Protein AF-A0A2V5S723-F1 (afdb_monomer_lite)

pLDDT: mean 77.08, std 20.53, range [32.31, 98.25]

Foldseek 3Di:
DDDDDDDDDDPPPPPPPAQKDWADFDDPPDQPVPDDQVSCVSRLHDDQDDCVPCVPVNVVSVVLSVLVFAEDTKDWDPPPPDDPVPDDLDQAPPPPDDPPPPDPCPPVVVVVVVVPDDDWDFDDDSQDTDTDDDDDPVDADFKDKDKDFAADDDPGPVQDPPPFGPFDKDKDWDKDWFDDPPNDQFIWMKTKMKMWGDDPRDTPDIDIFIWTDGGPDDTTTIDDDDDGGFIKMWMKGDPPFQFKIKIWMARPVNSYIYMMMGTHDPPHGTD

Sequence (271 aa):
MSAKTTRRKKPAVHKRDHPFKIFRLPPEGFDARKASARELLLHGVPKRPNAETHPKLQLLWDQIAQRRPRFIEPAFLPAEKFHRSKLRDHRSLFDITPVKLHPYLDSWLKRFIDSGISLWLPETSTNWCGAYVNKPATETLRVVAGQWTVPSVSPPPSAWDGTKYTDGQYICAVWVGLDGTKGTNDVLQAGTLSQVTVSGGLVTGTTYSVWTEWFGLPWIVQSLGVSPGDQVSCTVCSPFENTHGTAMFTNLTTNESVNYGIDAPAGTTLS

Secondary structure (DSSP, 8-state):
--------PPPP---PPPSEEEPPPPPTT--TTTS-HHHHHHTTPPPPPPTTT-HHHHHHHHHHHHT--EE----EE--TT--GGG------TT--S-----STTHHHHHHHHTTT----EEEE-SS-EEEE-PPPTT----EEEEEEEPPP----GGGB-SSSBPSEEEEEEEEEEE--GGG-S--EEEEEEEEEEEETTEEEEEEEEEEEEEBTBPPEEES----TT-EEEEEEE-TTTTSEEEEEEEETTTTEEEEEEEEPPTT----

Radius of gyration: 22.39 Å; chains: 1; bounding box: 80×58×64 Å

Structure (mmCIF, N/CA/C/O backbone):
data_AF-A0A2V5S723-F1
#
_entry.id   AF-A0A2V5S723-F1
#
loop_
_atom_site.group_PDB
_atom_site.id
_atom_site.type_symbol
_atom_site.label_atom_id
_atom_site.label_alt_id
_atom_site.label_comp_id
_atom_site.label_asym_id
_atom_site.label_entity_id
_atom_site.label_seq_id
_atom_site.pdbx_PDB_ins_code
_atom_site.Cartn_x
_atom_site.Cartn_y
_atom_site.Cartn_z
_atom_site.occupancy
_atom_site.B_iso_or_equiv
_atom_site.auth_seq_id
_atom_site.auth_comp_id
_atom_site.auth_asym_id
_atom_site.auth_atom_id
_atom_site.pdbx_PDB_model_num
ATOM 1 N N . MET A 1 1 ? -47.806 41.730 -30.473 1.00 40.47 1 MET A N 1
ATOM 2 C CA . MET A 1 1 ? -46.374 41.786 -30.100 1.00 40.47 1 MET A CA 1
ATOM 3 C C . MET A 1 1 ? -46.048 40.531 -29.301 1.00 40.47 1 MET A C 1
ATOM 5 O O . MET A 1 1 ? -46.539 40.392 -28.192 1.00 40.47 1 MET A O 1
ATOM 9 N N . SER A 1 2 ? -45.341 39.572 -29.905 1.00 35.22 2 SER A N 1
ATOM 10 C CA . SER A 1 2 ? -45.085 38.247 -29.316 1.00 35.22 2 SER A CA 1
ATOM 11 C C . SER A 1 2 ? -43.749 38.245 -28.571 1.00 35.22 2 SER A C 1
ATOM 13 O O . SER A 1 2 ? -42.707 38.498 -29.176 1.00 35.22 2 SER A O 1
ATOM 15 N N . ALA A 1 3 ? -43.777 37.970 -27.266 1.00 36.16 3 ALA A N 1
ATOM 16 C CA . ALA A 1 3 ? -42.586 37.882 -26.427 1.00 36.16 3 ALA A CA 1
ATOM 17 C C . ALA A 1 3 ? -41.821 36.576 -26.708 1.00 36.16 3 ALA A C 1
ATOM 19 O O . ALA A 1 3 ? -42.369 35.481 -26.598 1.00 36.16 3 ALA A O 1
ATOM 20 N N . LYS A 1 4 ? -40.542 36.691 -27.086 1.00 37.94 4 LYS A N 1
ATOM 21 C CA . LYS A 1 4 ? -39.620 35.557 -27.248 1.00 37.94 4 LYS A CA 1
ATOM 22 C C . LYS A 1 4 ? -39.194 35.043 -25.872 1.00 37.94 4 LYS A C 1
ATOM 24 O O . LYS A 1 4 ? -38.474 35.729 -25.153 1.00 37.94 4 LYS A O 1
ATOM 29 N N . THR A 1 5 ? -39.577 33.817 -25.531 1.00 36.69 5 THR A N 1
ATOM 30 C CA . THR A 1 5 ? -39.061 33.111 -24.352 1.00 36.69 5 THR A CA 1
ATOM 31 C C . THR A 1 5 ? -37.673 32.547 -24.659 1.00 36.69 5 THR A C 1
ATOM 33 O O . THR A 1 5 ? -37.524 31.566 -25.388 1.00 36.69 5 THR A O 1
ATOM 36 N N . THR A 1 6 ? -36.626 33.167 -24.119 1.00 40.50 6 THR A N 1
ATOM 37 C CA . THR A 1 6 ? -35.250 32.660 -24.178 1.00 40.50 6 THR A CA 1
ATOM 38 C C . THR A 1 6 ? -35.079 31.498 -23.201 1.00 40.50 6 THR A C 1
ATOM 40 O O . THR A 1 6 ? -35.052 31.660 -21.982 1.00 40.50 6 THR A O 1
ATOM 43 N N . ARG A 1 7 ? -34.946 30.284 -23.744 1.00 41.53 7 ARG A N 1
ATOM 44 C CA . ARG A 1 7 ? -34.641 29.068 -22.981 1.00 41.53 7 ARG A CA 1
ATOM 45 C C . ARG A 1 7 ? -33.198 29.154 -22.462 1.00 41.53 7 ARG A C 1
ATOM 47 O O . ARG A 1 7 ? -32.248 28.963 -23.218 1.00 41.53 7 ARG A O 1
ATOM 54 N N . ARG A 1 8 ? -33.026 29.464 -21.174 1.00 42.00 8 ARG A N 1
ATOM 55 C CA . ARG A 1 8 ? -31.725 29.450 -20.481 1.00 42.00 8 ARG A CA 1
ATOM 56 C C . ARG A 1 8 ? -31.127 28.035 -20.563 1.00 42.00 8 ARG A C 1
ATOM 58 O O . ARG A 1 8 ? -31.677 27.099 -19.984 1.00 42.00 8 ARG A O 1
ATOM 65 N N . LYS A 1 9 ? -30.016 27.863 -21.292 1.00 40.31 9 LYS A N 1
ATOM 66 C CA . LYS A 1 9 ? -29.212 26.629 -21.253 1.00 40.31 9 LYS A CA 1
ATOM 67 C C . LYS A 1 9 ? -28.674 26.457 -19.828 1.00 40.31 9 LYS A C 1
ATOM 69 O O . LYS A 1 9 ? -28.033 27.369 -19.310 1.00 40.31 9 LYS A O 1
ATOM 74 N N . LYS A 1 10 ? -28.938 25.307 -19.196 1.00 33.88 10 LYS A N 1
ATOM 75 C CA . LYS A 1 10 ? -28.237 24.914 -17.964 1.00 33.88 10 LYS A CA 1
ATOM 76 C C . LYS A 1 10 ? -26.733 24.873 -18.277 1.00 33.88 10 LYS A C 1
ATOM 78 O O . LYS A 1 10 ? -26.381 24.302 -19.312 1.00 33.88 10 LYS A O 1
ATOM 83 N N . PRO A 1 11 ? -25.862 25.475 -17.450 1.00 32.31 11 PRO A N 1
ATOM 84 C CA . PRO A 1 11 ? -24.427 25.356 -17.655 1.00 32.31 11 PRO A CA 1
ATOM 85 C C . PRO A 1 11 ? -24.048 23.874 -17.599 1.00 32.31 11 PRO A C 1
ATOM 87 O O . PRO A 1 11 ? -24.522 23.138 -16.731 1.00 32.31 11 PRO A O 1
ATOM 90 N N . ALA A 1 12 ? -23.240 23.433 -18.562 1.00 36.53 12 ALA A N 1
ATOM 91 C CA . ALA A 1 12 ? -22.649 22.108 -18.531 1.00 36.53 12 ALA A CA 1
ATOM 92 C C . ALA A 1 12 ? -21.838 21.993 -17.237 1.00 36.53 12 ALA A C 1
ATOM 94 O O . ALA A 1 12 ? -20.960 22.812 -16.970 1.00 36.53 12 ALA A O 1
ATOM 95 N N . VAL A 1 13 ? -22.161 21.000 -16.411 1.00 34.53 13 VAL A N 1
ATOM 96 C CA . VAL A 1 13 ? -21.316 20.638 -15.278 1.00 34.53 13 VAL A CA 1
ATOM 97 C C . VAL A 1 13 ? -20.023 20.116 -15.890 1.00 34.53 13 VAL A C 1
ATOM 99 O O . VAL A 1 13 ? -20.002 19.011 -16.429 1.00 34.53 13 VAL A O 1
ATOM 102 N N . HIS A 1 14 ? -18.959 20.918 -15.862 1.00 34.66 14 HIS A N 1
ATOM 103 C CA . HIS A 1 14 ? -17.614 20.399 -16.063 1.00 34.66 14 HIS A CA 1
ATOM 104 C C . HIS A 1 14 ? -17.414 19.317 -14.998 1.00 34.66 14 HIS A C 1
ATOM 106 O O . HIS A 1 14 ? -17.244 19.633 -13.819 1.00 34.66 14 HIS A O 1
ATOM 112 N N . LYS A 1 15 ? -17.493 18.037 -15.390 1.00 35.16 15 LYS A N 1
ATOM 113 C CA . LYS A 1 15 ? -16.910 16.957 -14.595 1.00 35.16 15 LYS A CA 1
ATOM 114 C C . LYS A 1 15 ? -15.452 17.360 -14.432 1.00 35.16 15 LYS A C 1
ATOM 116 O O . LYS A 1 15 ? -14.716 17.361 -15.410 1.00 35.16 15 LYS A O 1
ATOM 121 N N . ARG A 1 16 ? -15.066 17.809 -13.238 1.00 43.25 16 ARG A N 1
ATOM 122 C CA . ARG A 1 16 ? -13.647 17.934 -12.917 1.00 43.25 16 ARG A CA 1
ATOM 123 C C . ARG A 1 16 ? -13.081 16.536 -13.112 1.00 43.25 16 ARG A C 1
ATOM 125 O O . ARG A 1 16 ? -13.585 15.606 -12.480 1.00 43.25 16 ARG A O 1
ATOM 132 N N . ASP A 1 17 ? -12.133 16.388 -14.029 1.00 59.34 17 ASP A N 1
ATOM 133 C CA . ASP A 1 17 ? -11.429 15.127 -14.192 1.00 59.34 17 ASP A CA 1
ATOM 134 C C . ASP A 1 17 ? -10.868 14.745 -12.827 1.00 59.34 17 ASP A C 1
ATOM 136 O O . ASP A 1 17 ? -10.161 15.517 -12.177 1.00 59.34 17 ASP A O 1
ATOM 140 N N . HIS A 1 18 ? -11.293 13.587 -12.338 1.00 68.94 18 HIS A N 1
ATOM 141 C CA . HIS A 1 18 ? -10.800 13.078 -11.079 1.00 68.94 18 HIS A CA 1
ATOM 142 C C . HIS A 1 18 ? -9.329 12.676 -11.293 1.00 68.94 18 HIS A C 1
ATOM 144 O O . HIS A 1 18 ? -9.020 12.059 -12.322 1.00 68.94 18 HIS A O 1
ATOM 150 N N . PRO A 1 19 ? -8.409 13.032 -10.378 1.00 80.88 19 PRO A N 1
ATOM 151 C CA . PRO A 1 19 ? -6.982 12.786 -10.587 1.00 80.88 19 PRO A CA 1
ATOM 152 C C . PRO A 1 19 ? -6.666 11.289 -10.614 1.00 80.88 19 PRO A C 1
ATOM 154 O O . PRO A 1 19 ? -5.698 10.869 -11.235 1.00 80.88 19 PRO A O 1
ATOM 157 N N . PHE A 1 20 ? -7.516 10.461 -10.005 1.00 84.00 20 PHE A N 1
ATOM 158 C CA . PHE A 1 20 ? -7.355 9.018 -10.055 1.00 84.00 20 PHE A CA 1
ATOM 159 C C . PHE A 1 20 ? -7.865 8.419 -11.367 1.00 84.00 20 PHE A C 1
ATOM 161 O O . PHE A 1 20 ? -8.948 8.765 -11.849 1.00 84.00 20 PHE A O 1
ATOM 168 N N . LYS A 1 21 ? -7.104 7.460 -11.895 1.00 86.31 21 LYS A N 1
ATOM 169 C CA . LYS A 1 21 ? -7.399 6.699 -13.110 1.00 86.31 21 LYS A CA 1
ATOM 170 C C . LYS A 1 21 ? -7.624 5.228 -12.785 1.00 86.31 21 LYS A C 1
ATOM 172 O O . LYS A 1 21 ? -6.986 4.661 -11.900 1.00 86.31 21 LYS A O 1
ATOM 177 N N . ILE A 1 22 ? -8.519 4.618 -13.553 1.00 86.31 22 ILE A N 1
ATOM 178 C CA . ILE A 1 22 ? -8.822 3.190 -13.502 1.00 86.31 22 ILE A CA 1
ATOM 179 C C . ILE A 1 22 ? -8.101 2.505 -14.657 1.00 86.31 22 ILE A C 1
ATOM 181 O O . ILE A 1 22 ? -8.212 2.935 -15.808 1.00 86.31 22 ILE A O 1
ATOM 185 N N . PHE A 1 23 ? -7.376 1.434 -14.348 1.00 89.00 23 PHE A N 1
ATOM 186 C CA . PHE A 1 23 ? -6.784 0.568 -15.359 1.00 89.00 23 PHE A CA 1
ATOM 187 C C . PHE A 1 23 ? -7.798 -0.445 -15.881 1.00 89.00 23 PHE A C 1
ATOM 189 O O . PHE A 1 23 ? -8.714 -0.864 -15.175 1.00 89.00 23 PHE A O 1
ATOM 196 N N . ARG A 1 24 ? -7.616 -0.864 -17.136 1.00 89.69 24 ARG A N 1
ATOM 197 C CA . ARG A 1 24 ? -8.410 -1.962 -17.694 1.00 89.69 24 ARG A CA 1
ATOM 198 C C . ARG A 1 24 ? -8.000 -3.260 -17.020 1.00 89.69 24 ARG A C 1
ATOM 200 O O . ARG A 1 24 ? -6.805 -3.504 -16.853 1.00 89.69 24 ARG A O 1
ATOM 207 N N . LEU A 1 25 ? -8.969 -4.117 -16.723 1.00 93.25 25 LEU A N 1
ATOM 208 C CA . LEU A 1 25 ? -8.664 -5.461 -16.250 1.00 93.25 25 LEU A CA 1
ATOM 209 C C . LEU A 1 25 ? -7.907 -6.249 -17.328 1.00 93.25 25 LEU A C 1
ATOM 211 O O . LEU A 1 25 ? -8.246 -6.138 -18.513 1.00 93.25 25 LEU A O 1
ATOM 215 N N . PRO A 1 26 ? -6.879 -7.023 -16.944 1.00 93.31 26 PRO A N 1
ATOM 216 C CA . PRO A 1 26 ? -6.291 -8.011 -17.827 1.00 93.31 26 PRO A CA 1
ATOM 217 C C . PRO A 1 26 ? -7.324 -9.036 -18.305 1.00 93.31 26 PRO A C 1
ATOM 219 O O . PRO A 1 26 ? -8.283 -9.318 -17.581 1.00 93.31 26 PRO A O 1
ATOM 222 N N . PRO A 1 27 ? -7.139 -9.615 -19.503 1.00 91.88 27 PRO A N 1
ATOM 223 C CA . PRO A 1 27 ? -7.979 -10.712 -19.963 1.00 91.88 27 PRO A CA 1
ATOM 224 C C . PRO A 1 27 ? -7.844 -11.939 -19.051 1.00 91.88 27 PRO A C 1
ATOM 226 O O . PRO A 1 27 ? -6.866 -12.096 -18.314 1.00 91.88 27 PRO A O 1
ATOM 229 N N . GLU A 1 28 ? -8.815 -12.846 -19.132 1.00 89.19 28 GLU A N 1
ATOM 230 C CA . GLU A 1 28 ? -8.735 -14.131 -18.441 1.00 89.19 28 GLU A CA 1
ATOM 231 C C . GLU A 1 28 ? -7.456 -14.889 -18.840 1.00 89.19 28 GLU A C 1
ATOM 233 O O . GLU A 1 28 ? -7.052 -14.902 -20.004 1.00 89.19 28 GLU A O 1
ATOM 238 N N . GLY A 1 29 ? -6.780 -15.490 -17.858 1.00 87.62 29 GLY A N 1
ATOM 239 C CA . GLY A 1 29 ? -5.530 -16.219 -18.084 1.00 87.62 29 GLY A CA 1
ATOM 240 C C . GLY A 1 29 ? -4.296 -15.342 -18.333 1.00 87.62 29 GLY A C 1
ATOM 241 O O . GLY A 1 29 ? -3.249 -15.879 -18.701 1.00 87.62 29 GLY A O 1
ATOM 242 N N . PHE A 1 30 ? -4.384 -14.022 -18.121 1.00 93.44 30 PHE A N 1
ATOM 243 C CA . PHE A 1 30 ? -3.250 -13.106 -18.251 1.00 93.44 30 PHE A CA 1
ATOM 244 C C . PHE A 1 30 ? -2.020 -13.578 -17.457 1.00 93.44 30 PHE A C 1
ATOM 246 O O . PHE A 1 30 ? -2.055 -13.721 -16.234 1.00 93.44 30 PHE A O 1
ATOM 253 N N . ASP A 1 31 ? -0.903 -13.788 -18.161 1.00 94.25 31 ASP A N 1
ATOM 254 C CA . ASP A 1 31 ? 0.384 -14.127 -17.555 1.00 94.25 31 ASP A CA 1
ATOM 255 C C . ASP A 1 31 ? 1.298 -12.903 -17.587 1.00 94.25 31 ASP A C 1
ATOM 257 O O . ASP A 1 31 ? 1.940 -12.592 -18.600 1.00 94.25 31 ASP A O 1
ATOM 261 N N . ALA A 1 32 ? 1.385 -12.229 -16.439 1.00 94.50 32 ALA A N 1
ATOM 262 C CA . ALA A 1 32 ? 2.206 -11.043 -16.279 1.00 94.50 32 ALA A CA 1
ATOM 263 C C . ALA A 1 32 ? 3.677 -11.291 -16.624 1.00 94.50 32 ALA A C 1
ATOM 265 O O . ALA A 1 32 ? 4.344 -10.327 -16.964 1.00 94.50 32 ALA A O 1
ATOM 266 N N . ARG A 1 33 ? 4.203 -12.528 -16.611 1.00 94.31 33 ARG A N 1
ATOM 267 C CA . ARG A 1 33 ? 5.599 -12.839 -16.995 1.00 94.31 33 ARG A CA 1
ATOM 268 C C . ARG A 1 33 ? 5.804 -12.954 -18.505 1.00 94.31 33 ARG A C 1
ATOM 270 O O . ARG A 1 33 ? 6.921 -12.765 -18.974 1.00 94.31 33 ARG A O 1
ATOM 277 N N . LYS A 1 34 ? 4.737 -13.223 -19.264 1.00 94.44 34 LYS A N 1
ATOM 278 C CA . LYS A 1 34 ? 4.775 -13.368 -20.731 1.00 94.44 34 LYS A CA 1
ATOM 279 C C . LYS A 1 34 ? 4.321 -12.118 -21.485 1.00 94.44 34 LYS A C 1
ATOM 281 O O . LYS A 1 34 ? 4.658 -11.970 -22.652 1.00 94.44 34 LYS A O 1
ATOM 286 N N . ALA A 1 35 ? 3.588 -11.221 -20.825 1.00 94.94 35 ALA A N 1
ATOM 287 C CA . ALA A 1 35 ? 3.084 -9.982 -21.415 1.00 94.94 35 ALA A CA 1
ATOM 288 C C . ALA A 1 35 ? 4.192 -9.078 -22.012 1.00 94.94 35 ALA A C 1
ATOM 290 O O . ALA A 1 35 ? 5.350 -9.073 -21.591 1.00 94.94 35 ALA A O 1
ATOM 291 N N . SER A 1 36 ? 3.862 -8.236 -22.971 1.00 94.69 36 SER A N 1
ATOM 292 C CA . SER A 1 36 ? 4.728 -7.134 -23.391 1.00 94.69 36 SER A CA 1
ATOM 293 C C . SER A 1 36 ? 4.738 -6.013 -22.342 1.00 94.69 36 SER A C 1
ATOM 295 O O . SER A 1 36 ? 3.826 -5.886 -21.525 1.00 94.69 36 SER A O 1
ATOM 297 N N . ALA A 1 37 ? 5.745 -5.134 -22.384 1.00 91.19 37 ALA A N 1
ATOM 298 C CA . ALA A 1 37 ? 5.768 -3.943 -21.527 1.00 91.19 37 ALA A CA 1
ATOM 299 C C . ALA A 1 37 ? 4.541 -3.036 -21.749 1.00 91.19 37 ALA A C 1
ATOM 301 O O . ALA A 1 37 ? 4.056 -2.407 -20.811 1.00 91.19 37 ALA A O 1
ATOM 302 N N . ARG A 1 38 ? 4.011 -3.007 -22.980 1.00 91.12 38 ARG A N 1
ATOM 303 C CA . ARG A 1 38 ? 2.801 -2.257 -23.330 1.00 91.12 38 ARG A CA 1
ATOM 304 C C . ARG A 1 38 ? 1.553 -2.844 -22.674 1.00 91.12 38 ARG A C 1
ATOM 306 O O . ARG A 1 38 ? 0.721 -2.085 -22.194 1.00 91.12 38 ARG A O 1
ATOM 313 N N . GLU A 1 39 ? 1.425 -4.168 -22.652 1.00 93.44 39 GLU A N 1
ATOM 314 C CA . GLU A 1 39 ? 0.308 -4.843 -21.980 1.00 93.44 39 GLU A CA 1
ATOM 315 C C . GLU A 1 39 ? 0.368 -4.648 -20.464 1.00 93.44 39 GLU A C 1
ATOM 317 O O . GLU A 1 39 ? -0.651 -4.325 -19.861 1.00 93.44 39 GLU A O 1
ATOM 322 N N . LEU A 1 40 ? 1.557 -4.747 -19.854 1.00 93.69 40 LEU A N 1
ATOM 323 C CA . LEU A 1 40 ? 1.729 -4.439 -18.429 1.00 93.69 40 LEU A CA 1
ATOM 324 C C . LEU A 1 40 ? 1.254 -3.014 -18.108 1.00 93.69 40 LEU A C 1
ATOM 326 O O . LEU A 1 40 ? 0.435 -2.830 -17.210 1.00 93.69 40 LEU A O 1
ATOM 330 N N . LEU A 1 41 ? 1.690 -2.028 -18.899 1.00 89.94 41 LEU A N 1
ATOM 331 C CA . LEU A 1 41 ? 1.299 -0.628 -18.729 1.00 89.94 41 LEU A CA 1
ATOM 332 C C . LEU A 1 41 ? -0.213 -0.408 -18.906 1.00 89.94 41 LEU A C 1
ATOM 334 O O . LEU A 1 41 ? -0.816 0.319 -18.121 1.00 89.94 41 LEU A O 1
ATOM 338 N N . LEU A 1 42 ? -0.839 -1.043 -19.904 1.00 91.00 42 LEU A N 1
ATOM 339 C CA . LEU A 1 42 ? -2.284 -0.930 -20.159 1.00 91.00 42 LEU A CA 1
ATOM 340 C C . LEU A 1 42 ? -3.127 -1.382 -18.957 1.00 91.00 42 LEU A C 1
ATOM 342 O O . LEU A 1 42 ? -4.213 -0.849 -18.719 1.00 91.00 42 LEU A O 1
ATOM 346 N N . HIS A 1 43 ? -2.612 -2.361 -18.217 1.00 92.00 43 HIS A N 1
ATOM 347 C CA . HIS A 1 43 ? -3.256 -2.932 -17.044 1.00 92.00 43 HIS A CA 1
ATOM 348 C C . HIS A 1 43 ? -2.734 -2.356 -15.723 1.00 92.00 43 HIS A C 1
ATOM 350 O O . HIS A 1 43 ? -3.170 -2.796 -14.664 1.00 92.00 43 HIS A O 1
ATOM 356 N N . GLY A 1 44 ? -1.820 -1.381 -15.760 1.00 90.00 44 GLY A N 1
ATOM 357 C CA . GLY A 1 44 ? -1.253 -0.753 -14.562 1.00 90.00 44 GLY A CA 1
ATOM 358 C C . GLY A 1 44 ? -0.330 -1.662 -13.753 1.00 90.00 44 GLY A C 1
ATOM 359 O O . GLY A 1 44 ? -0.085 -1.397 -12.580 1.00 90.00 44 GLY A O 1
ATOM 360 N N . VAL A 1 45 ? 0.162 -2.748 -14.353 1.00 92.56 45 VAL A N 1
ATOM 361 C CA . VAL A 1 45 ? 1.124 -3.652 -13.719 1.00 92.56 45 VAL A CA 1
ATOM 362 C C . VAL A 1 45 ? 2.517 -3.019 -13.827 1.00 92.56 45 VAL A C 1
ATOM 364 O O . VAL A 1 45 ? 2.907 -2.614 -14.928 1.00 92.56 45 VAL A O 1
ATOM 367 N N . PRO A 1 46 ? 3.301 -2.949 -12.733 1.00 91.06 46 PRO A N 1
ATOM 368 C CA . PRO A 1 46 ? 4.663 -2.441 -12.772 1.00 91.06 46 PRO A CA 1
ATOM 369 C C . PRO A 1 46 ? 5.496 -3.133 -13.850 1.00 91.06 46 PRO A C 1
ATOM 371 O O . PRO A 1 46 ? 5.407 -4.351 -14.048 1.00 91.06 46 PRO A O 1
ATOM 374 N N . LYS A 1 47 ? 6.335 -2.354 -14.538 1.00 90.88 47 LYS A N 1
ATOM 375 C CA . LYS A 1 47 ? 7.309 -2.893 -15.488 1.00 90.88 47 LYS A CA 1
ATOM 376 C C . LYS A 1 47 ? 8.201 -3.904 -14.769 1.00 90.88 47 LYS A C 1
ATOM 378 O O . LYS A 1 47 ? 8.622 -3.652 -13.645 1.00 90.88 47 LYS A O 1
ATOM 383 N N . ARG A 1 48 ? 8.538 -4.995 -15.461 1.00 92.81 48 ARG A N 1
ATOM 384 C CA . ARG A 1 48 ? 9.524 -5.974 -14.989 1.00 92.81 48 ARG A CA 1
ATOM 385 C C . ARG A 1 48 ? 10.846 -5.285 -14.646 1.00 92.81 48 ARG A C 1
ATOM 387 O O . ARG A 1 48 ? 11.435 -4.667 -15.546 1.00 92.81 48 ARG A O 1
ATOM 394 N N . PRO A 1 49 ? 11.297 -5.368 -13.387 1.00 91.31 49 PRO A N 1
ATOM 395 C CA . PRO A 1 49 ? 12.629 -4.925 -13.00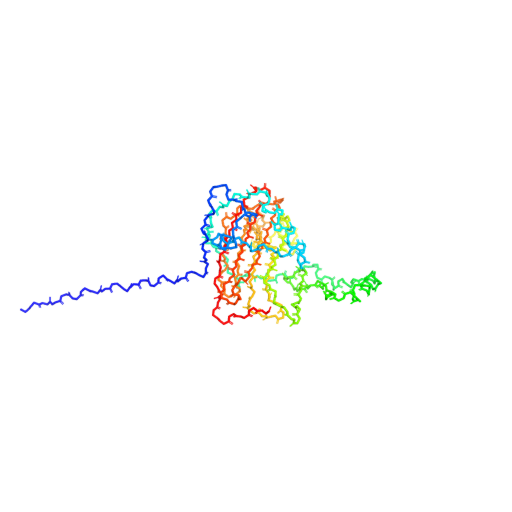9 1.00 91.31 49 PRO A CA 1
ATOM 396 C C . PRO A 1 49 ? 13.723 -5.648 -13.808 1.00 91.31 49 PRO A C 1
ATOM 398 O O . PRO A 1 49 ? 13.544 -6.749 -14.321 1.00 91.31 49 PRO A O 1
ATOM 401 N N . ASN A 1 50 ? 14.883 -5.015 -13.954 1.00 89.06 50 ASN A N 1
ATOM 402 C CA . ASN A 1 50 ? 16.029 -5.670 -14.575 1.00 89.06 50 ASN A CA 1
ATOM 403 C C . ASN A 1 50 ? 16.733 -6.544 -13.518 1.00 89.06 50 ASN A C 1
ATOM 405 O O . ASN A 1 50 ? 17.077 -6.059 -12.443 1.00 89.06 50 ASN A O 1
ATOM 409 N N . ALA A 1 51 ? 16.932 -7.829 -13.825 1.00 90.00 51 ALA A N 1
ATOM 410 C CA . ALA A 1 51 ? 17.463 -8.813 -12.881 1.00 90.00 51 ALA A CA 1
ATOM 411 C C . ALA A 1 51 ? 18.936 -8.581 -12.496 1.00 90.00 51 ALA A C 1
ATOM 413 O O . ALA A 1 51 ? 19.338 -8.956 -11.399 1.00 90.00 51 ALA A O 1
ATOM 414 N N . GLU A 1 52 ? 19.728 -7.962 -13.373 1.00 88.75 52 GLU A N 1
ATOM 415 C CA . GLU A 1 52 ? 21.151 -7.689 -13.137 1.00 88.75 52 GLU A CA 1
ATOM 416 C C . GLU A 1 52 ? 21.3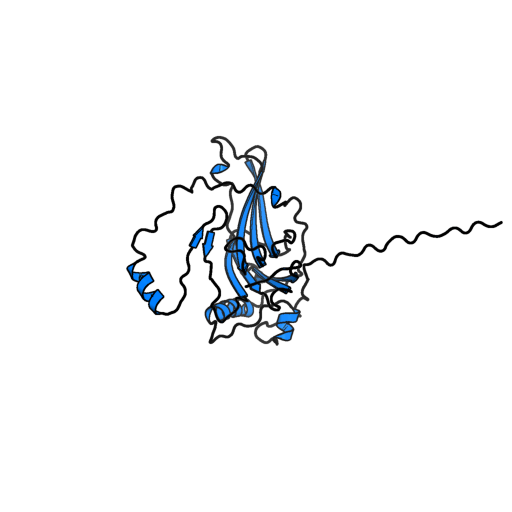37 -6.481 -12.213 1.00 88.75 52 GLU A C 1
ATOM 418 O O . GLU A 1 52 ? 22.154 -6.504 -11.298 1.00 88.75 52 GLU A O 1
ATOM 423 N N . THR A 1 53 ? 20.539 -5.435 -12.426 1.00 85.69 53 THR A N 1
ATOM 424 C CA . THR A 1 53 ? 20.641 -4.166 -11.686 1.00 85.69 53 THR A CA 1
ATOM 425 C C . THR A 1 53 ? 19.797 -4.151 -10.411 1.00 85.69 53 THR A C 1
ATOM 427 O O . THR A 1 53 ? 20.202 -3.569 -9.410 1.00 85.69 53 THR A O 1
ATOM 430 N N . HIS A 1 54 ? 18.631 -4.807 -10.414 1.00 86.12 54 HIS A N 1
ATOM 431 C CA . HIS A 1 54 ? 17.658 -4.773 -9.317 1.00 86.12 54 HIS A CA 1
ATOM 432 C C . HIS A 1 54 ? 17.148 -6.181 -8.945 1.00 86.12 54 HIS A C 1
ATOM 434 O O . HIS A 1 54 ? 15.934 -6.417 -8.929 1.00 86.12 54 HIS A O 1
ATOM 440 N N . PRO A 1 55 ? 18.036 -7.133 -8.591 1.00 87.50 55 PRO A N 1
ATOM 441 C CA . PRO A 1 55 ? 17.670 -8.539 -8.383 1.00 87.50 55 PRO A CA 1
ATOM 442 C C . PRO A 1 55 ? 16.602 -8.744 -7.297 1.00 87.50 55 PRO A C 1
ATOM 444 O O . PRO A 1 55 ? 15.715 -9.580 -7.446 1.00 87.50 55 PRO A O 1
ATOM 447 N N . LYS A 1 56 ? 16.635 -7.954 -6.213 1.00 87.56 56 LYS A N 1
ATOM 448 C CA . LYS A 1 56 ? 15.641 -8.047 -5.126 1.00 87.56 56 LYS A CA 1
ATOM 449 C C . LYS A 1 56 ? 14.249 -7.594 -5.567 1.00 87.56 56 LYS A C 1
ATOM 451 O O . LYS A 1 56 ? 13.263 -8.252 -5.251 1.00 87.56 56 LYS A O 1
ATOM 456 N N . LEU A 1 57 ? 14.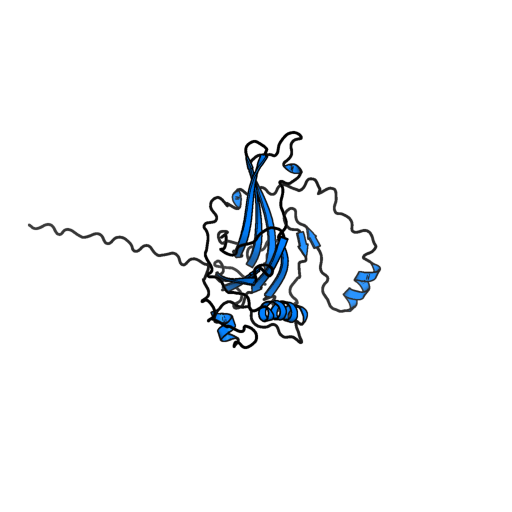172 -6.483 -6.302 1.00 87.62 57 LEU A N 1
ATOM 457 C CA . LEU A 1 57 ? 12.904 -5.972 -6.821 1.00 87.62 57 LEU A CA 1
ATOM 458 C C . LEU A 1 57 ? 12.338 -6.926 -7.878 1.00 87.62 57 LEU A C 1
ATOM 460 O O . LEU A 1 57 ? 11.136 -7.181 -7.882 1.00 87.62 57 LEU A O 1
ATOM 464 N N . GLN A 1 58 ? 13.208 -7.502 -8.715 1.00 91.44 58 GLN A N 1
ATOM 465 C CA . GLN A 1 58 ? 12.817 -8.524 -9.681 1.00 91.44 58 GLN A CA 1
ATOM 466 C C . GLN A 1 58 ? 12.228 -9.756 -8.993 1.00 91.44 58 GLN A C 1
ATOM 468 O O . GLN A 1 58 ? 11.179 -10.233 -9.408 1.00 91.44 58 GLN A O 1
ATOM 473 N N . LEU A 1 59 ? 12.849 -10.234 -7.912 1.00 91.00 59 LEU A N 1
ATOM 474 C CA . LEU A 1 59 ? 12.348 -11.380 -7.157 1.00 91.00 59 LEU A CA 1
ATOM 475 C C . LEU A 1 59 ? 10.965 -11.113 -6.545 1.00 91.00 59 LEU A C 1
ATOM 477 O O . LEU A 1 59 ? 10.085 -11.963 -6.659 1.00 91.00 59 LEU A O 1
ATOM 481 N N . LEU A 1 60 ? 10.745 -9.934 -5.951 1.00 89.75 60 LEU A N 1
ATOM 482 C CA . LEU A 1 60 ? 9.425 -9.546 -5.433 1.00 89.75 60 LEU A CA 1
ATOM 483 C C . LEU A 1 60 ? 8.374 -9.495 -6.550 1.00 89.75 60 LEU A C 1
ATOM 485 O O . LEU A 1 60 ? 7.267 -10.010 -6.390 1.00 89.75 60 LEU A O 1
ATOM 489 N N . TRP A 1 61 ? 8.732 -8.903 -7.690 1.00 94.00 61 TRP A N 1
ATOM 490 C CA . TRP A 1 61 ? 7.855 -8.814 -8.853 1.00 94.00 61 TRP A CA 1
ATOM 491 C C . TRP A 1 61 ? 7.510 -10.209 -9.403 1.00 94.00 61 TRP A C 1
ATOM 493 O O . TRP A 1 61 ? 6.336 -10.514 -9.622 1.00 94.00 61 TRP A O 1
ATOM 503 N N . ASP A 1 62 ? 8.507 -11.086 -9.555 1.00 94.44 62 ASP A N 1
ATOM 504 C CA . ASP A 1 62 ? 8.332 -12.448 -10.071 1.00 94.44 62 ASP A CA 1
ATOM 505 C C . ASP A 1 62 ? 7.497 -13.317 -9.128 1.00 94.44 62 ASP A C 1
ATOM 507 O O . ASP A 1 62 ? 6.650 -14.077 -9.599 1.00 94.44 62 ASP A O 1
ATOM 511 N N . GLN A 1 63 ? 7.679 -13.182 -7.809 1.00 93.38 63 GLN A N 1
ATOM 512 C CA . GLN A 1 63 ? 6.866 -13.883 -6.811 1.00 93.38 63 GLN A CA 1
ATOM 513 C C . GLN A 1 63 ? 5.382 -13.549 -6.961 1.00 93.38 63 GLN A C 1
ATOM 515 O O . GLN A 1 63 ? 4.547 -14.451 -6.945 1.00 93.38 63 GLN A O 1
ATOM 520 N N . ILE A 1 64 ? 5.045 -12.271 -7.146 1.00 94.25 64 ILE A N 1
ATOM 521 C CA . ILE A 1 64 ? 3.660 -11.839 -7.369 1.00 94.25 64 ILE A CA 1
ATOM 522 C C . ILE A 1 64 ? 3.166 -12.362 -8.721 1.00 94.25 64 ILE A C 1
ATOM 524 O O . ILE A 1 64 ? 2.118 -13.004 -8.801 1.00 94.25 64 ILE A O 1
ATOM 528 N N . ALA A 1 65 ? 3.942 -12.149 -9.785 1.00 94.69 65 ALA A N 1
ATOM 529 C CA . ALA A 1 65 ? 3.559 -12.523 -11.143 1.00 94.69 65 ALA A CA 1
ATOM 530 C C . ALA A 1 65 ? 3.359 -14.042 -11.309 1.00 94.69 65 ALA A C 1
ATOM 532 O O . ALA A 1 65 ? 2.457 -14.478 -12.029 1.00 94.69 65 ALA A O 1
ATOM 533 N N . GLN A 1 66 ? 4.158 -14.864 -10.621 1.00 95.19 66 GLN A N 1
ATOM 534 C CA . GLN A 1 66 ? 4.044 -16.324 -10.635 1.00 95.19 66 GLN A CA 1
ATOM 535 C C . GLN A 1 66 ? 2.740 -16.824 -10.002 1.00 95.19 66 GLN A C 1
ATOM 537 O O . GLN A 1 66 ? 2.214 -17.844 -10.452 1.00 95.19 66 GLN A O 1
ATOM 542 N N . ARG A 1 67 ? 2.201 -16.116 -9.000 1.00 94.56 67 ARG A N 1
ATOM 543 C CA . ARG A 1 67 ? 0.942 -16.489 -8.327 1.00 94.56 67 ARG A CA 1
ATOM 544 C C . ARG A 1 67 ? -0.296 -16.279 -9.193 1.00 94.56 67 ARG A C 1
ATOM 546 O O . ARG A 1 67 ? -1.353 -16.802 -8.850 1.00 94.56 67 ARG A O 1
ATOM 553 N N . ARG A 1 68 ? -0.164 -15.545 -10.308 1.00 94.25 68 ARG A N 1
ATOM 554 C CA . ARG A 1 68 ? -1.260 -15.209 -11.232 1.00 94.25 68 ARG A CA 1
ATOM 555 C C . ARG A 1 68 ? -2.476 -14.662 -10.474 1.00 94.25 68 ARG A C 1
ATOM 557 O O . ARG A 1 68 ? -3.528 -15.304 -10.471 1.00 94.25 68 ARG A O 1
ATOM 564 N N . PRO A 1 69 ? -2.318 -13.523 -9.780 1.00 94.62 69 PRO A N 1
ATOM 565 C CA . PRO A 1 69 ? -3.387 -12.985 -8.963 1.00 94.62 69 PRO A CA 1
ATOM 566 C C . PRO A 1 69 ? -4.602 -12.632 -9.816 1.00 94.62 69 PRO A C 1
ATOM 568 O O . PRO A 1 69 ? -4.489 -12.233 -10.981 1.00 94.62 69 PRO A O 1
ATOM 571 N N . ARG A 1 70 ? -5.779 -12.763 -9.211 1.00 94.94 70 ARG A N 1
ATOM 572 C CA . ARG A 1 70 ? -7.035 -12.341 -9.819 1.00 94.94 70 ARG A CA 1
ATOM 573 C C . ARG A 1 70 ? -7.123 -10.822 -9.748 1.00 94.94 70 ARG A C 1
ATOM 575 O O . ARG A 1 70 ? -7.207 -10.253 -8.663 1.00 94.94 70 ARG A O 1
ATOM 582 N N . PHE A 1 71 ? -7.119 -10.164 -10.901 1.00 94.62 71 PHE A N 1
ATOM 583 C CA . PHE A 1 71 ? -7.284 -8.716 -10.961 1.00 94.62 71 PHE A CA 1
ATOM 584 C C . PHE A 1 71 ? -8.745 -8.339 -10.713 1.00 94.62 71 PHE A C 1
ATOM 586 O O . PHE A 1 71 ? -9.646 -8.863 -11.372 1.00 94.62 71 PHE A O 1
ATOM 593 N N . ILE A 1 72 ? -8.970 -7.439 -9.760 1.00 93.81 72 ILE A N 1
ATOM 594 C CA . ILE A 1 72 ? -10.295 -6.922 -9.411 1.00 93.81 72 ILE A CA 1
ATOM 595 C C . ILE A 1 72 ? -10.467 -5.494 -9.919 1.00 93.81 72 ILE A C 1
ATOM 597 O O . ILE A 1 72 ? -9.493 -4.759 -10.095 1.00 93.81 72 ILE A O 1
ATOM 601 N N . GLU A 1 73 ? -11.716 -5.101 -10.163 1.00 89.38 73 GLU A N 1
ATOM 602 C CA . GLU A 1 73 ? -12.024 -3.756 -10.639 1.00 89.38 73 GLU A CA 1
ATOM 603 C C . GLU A 1 73 ? -11.710 -2.716 -9.547 1.00 89.38 73 GLU A C 1
ATOM 605 O O . GLU A 1 73 ? -12.194 -2.839 -8.412 1.00 89.38 73 GLU A O 1
ATOM 610 N N . PRO A 1 74 ? -10.889 -1.694 -9.852 1.00 86.31 74 PRO A N 1
ATOM 611 C CA . PRO A 1 74 ? -10.609 -0.629 -8.904 1.00 86.31 74 PRO A CA 1
ATOM 612 C C . PRO A 1 74 ? -11.862 0.224 -8.703 1.00 86.31 74 PRO A C 1
ATOM 614 O O . PRO A 1 74 ? -12.393 0.801 -9.652 1.00 86.31 74 PRO A O 1
ATOM 617 N N . ALA A 1 75 ? -12.300 0.362 -7.453 1.00 84.50 75 ALA A N 1
ATOM 618 C CA . ALA A 1 75 ? -13.340 1.313 -7.085 1.00 84.50 75 ALA A CA 1
ATOM 619 C C . ALA A 1 75 ? -12.812 2.308 -6.052 1.00 84.50 75 ALA A C 1
ATOM 621 O O . ALA A 1 75 ? -12.103 1.946 -5.110 1.00 84.50 75 ALA A O 1
ATOM 622 N N . PHE A 1 76 ? -13.182 3.572 -6.246 1.00 79.62 76 PHE A N 1
ATOM 623 C CA . PHE A 1 76 ? -12.912 4.653 -5.309 1.00 79.62 76 PHE A CA 1
ATOM 624 C C . PHE A 1 76 ? -14.095 4.766 -4.365 1.00 79.62 76 PHE A C 1
ATOM 626 O O . PHE A 1 76 ? -15.180 5.205 -4.753 1.00 79.62 76 PHE A O 1
ATOM 633 N N . LEU A 1 77 ? -13.888 4.329 -3.131 1.00 71.94 77 LEU A N 1
ATOM 634 C CA . LEU A 1 77 ? -14.884 4.447 -2.087 1.00 71.94 77 LEU A CA 1
ATOM 635 C C . LEU A 1 77 ? -14.742 5.841 -1.466 1.00 71.94 77 LEU A C 1
ATOM 637 O O . LEU A 1 77 ? -13.617 6.260 -1.165 1.00 71.94 77 LEU A O 1
ATOM 641 N N . PRO A 1 78 ? -15.844 6.593 -1.287 1.00 60.03 78 PRO A N 1
ATOM 642 C CA . PRO A 1 78 ? -15.786 7.849 -0.562 1.00 60.03 78 PRO A CA 1
ATOM 643 C C . PRO A 1 78 ? -15.137 7.600 0.800 1.00 60.03 78 PRO A C 1
ATOM 645 O O . PRO A 1 78 ? -15.603 6.762 1.572 1.00 60.03 78 PRO A O 1
ATOM 648 N N . ALA A 1 79 ? -14.062 8.326 1.101 1.00 56.94 79 ALA A N 1
ATOM 649 C CA . ALA A 1 79 ? -13.483 8.352 2.436 1.00 56.94 79 ALA A CA 1
ATOM 650 C C . ALA A 1 79 ? -14.410 9.181 3.340 1.00 56.94 79 ALA A C 1
ATOM 652 O O . ALA A 1 79 ? -14.087 10.309 3.723 1.00 56.94 79 ALA A O 1
ATOM 653 N N . GLU A 1 80 ? -15.627 8.690 3.597 1.00 49.19 80 GLU A N 1
ATOM 654 C CA . GLU A 1 80 ? -16.585 9.420 4.418 1.00 49.19 80 GLU A CA 1
ATOM 655 C C . GLU A 1 80 ? -15.958 9.673 5.794 1.00 49.19 80 GLU A C 1
ATOM 657 O O . GLU A 1 80 ? -15.620 8.745 6.526 1.00 49.19 80 GLU A O 1
ATOM 662 N N . LYS A 1 81 ? -15.831 10.964 6.131 1.00 51.59 81 LYS A N 1
ATOM 663 C CA . LYS A 1 81 ? -15.363 11.517 7.416 1.00 51.59 81 LYS A CA 1
ATOM 664 C C . LYS A 1 81 ? -13.846 11.596 7.649 1.00 51.59 81 LYS A C 1
ATOM 666 O O . LYS A 1 81 ? -13.457 11.989 8.747 1.00 51.59 81 LYS A O 1
ATOM 671 N N . PHE A 1 82 ? -12.991 11.391 6.646 1.00 53.28 82 PHE A N 1
ATOM 672 C CA . PHE A 1 82 ? -11.556 11.680 6.795 1.00 53.28 82 PHE A CA 1
ATOM 673 C C . PHE A 1 82 ? -11.197 13.096 6.334 1.00 53.28 82 PHE A C 1
ATOM 675 O O . PHE A 1 82 ? -11.129 13.395 5.145 1.00 53.28 82 PHE A O 1
ATOM 682 N N . HIS A 1 83 ? -10.907 13.977 7.291 1.00 54.94 83 HIS A N 1
ATOM 683 C CA . HIS A 1 83 ? -10.240 15.247 7.012 1.00 54.94 83 HIS A CA 1
ATOM 684 C C . HIS A 1 83 ? -8.877 15.244 7.689 1.00 54.94 83 HIS A C 1
ATOM 686 O O . HIS A 1 83 ? -8.805 15.223 8.915 1.00 54.94 83 HIS A O 1
ATOM 692 N N . ARG A 1 84 ? -7.800 15.320 6.898 1.00 56.16 84 ARG A N 1
ATOM 693 C CA . ARG A 1 84 ? -6.418 15.390 7.402 1.00 56.16 84 ARG A CA 1
ATOM 694 C C . ARG A 1 84 ? -6.231 16.489 8.451 1.00 56.16 84 ARG A C 1
ATOM 696 O O . ARG A 1 84 ? -5.536 16.280 9.432 1.00 56.16 84 ARG A O 1
ATOM 703 N N . SER A 1 85 ? -6.926 17.618 8.297 1.00 51.91 85 SER A N 1
ATOM 704 C CA . SER A 1 85 ? -6.931 18.733 9.257 1.00 51.91 85 SER A CA 1
ATOM 705 C C . SER A 1 85 ? -7.488 18.386 10.644 1.00 51.91 85 SER A C 1
ATOM 707 O O . SER A 1 85 ? -7.290 19.151 11.584 1.00 51.91 85 SER A O 1
ATOM 709 N N . LYS A 1 86 ? -8.195 17.259 10.782 1.00 54.09 86 LYS A N 1
ATOM 710 C CA . LYS A 1 86 ? -8.737 16.753 12.049 1.00 54.09 86 LYS A CA 1
ATOM 711 C C . LYS A 1 86 ? -7.881 15.647 12.667 1.00 54.09 86 LYS A C 1
ATOM 713 O O . LYS A 1 86 ? -8.149 15.268 13.805 1.00 54.09 86 LYS A O 1
ATOM 718 N N . LEU A 1 87 ? -6.873 15.139 11.953 1.00 57.75 87 LEU A N 1
ATOM 719 C CA . LEU A 1 87 ? -5.917 14.192 12.515 1.00 57.75 87 LEU A CA 1
ATOM 720 C C . LEU A 1 87 ? -5.018 14.951 13.491 1.00 57.75 87 LEU A C 1
ATOM 722 O O . LEU A 1 87 ? -4.248 15.826 13.098 1.00 57.75 87 LEU A O 1
ATOM 726 N N . ARG A 1 88 ? -5.156 14.643 14.778 1.00 53.72 88 ARG A N 1
ATOM 727 C CA . ARG A 1 88 ? -4.239 15.126 15.807 1.00 53.72 88 ARG A CA 1
ATOM 728 C C . ARG A 1 88 ? -3.071 14.158 15.880 1.00 53.72 88 ARG A C 1
ATOM 730 O O . ARG A 1 88 ? -3.277 12.976 16.141 1.00 53.72 88 ARG A O 1
ATOM 737 N N . ASP A 1 89 ? -1.866 14.669 15.661 1.00 54.88 89 ASP A N 1
ATOM 738 C CA . ASP A 1 89 ? -0.639 13.927 15.928 1.00 54.88 89 ASP A CA 1
ATOM 739 C C . ASP A 1 89 ? -0.461 13.832 17.450 1.00 54.88 89 ASP A C 1
ATOM 741 O O . ASP A 1 89 ? 0.033 14.750 18.112 1.00 54.88 89 ASP A O 1
ATOM 745 N N . HIS A 1 90 ? -1.007 12.772 18.040 1.00 44.84 90 HIS A N 1
ATOM 746 C CA . HIS A 1 90 ? -0.806 12.488 19.450 1.00 44.84 90 HIS A CA 1
ATOM 747 C C . HIS A 1 90 ? 0.540 11.789 19.592 1.00 44.84 90 HIS A C 1
ATOM 749 O O . HIS A 1 90 ? 0.661 10.615 19.250 1.00 44.84 90 HIS A O 1
ATOM 755 N N . ARG A 1 91 ? 1.530 12.513 20.132 1.00 42.34 91 ARG A N 1
ATOM 756 C CA . ARG A 1 91 ? 2.817 11.929 20.530 1.00 42.34 91 ARG A CA 1
ATOM 757 C C . ARG A 1 91 ? 2.564 10.650 21.321 1.00 42.34 91 ARG A C 1
ATOM 759 O O . ARG A 1 91 ? 1.765 10.640 22.265 1.00 42.34 91 ARG A O 1
ATOM 766 N N . SER A 1 92 ? 3.247 9.581 20.937 1.00 35.91 92 SER A N 1
ATOM 767 C CA . SER A 1 92 ? 3.286 8.367 21.737 1.00 35.91 92 SER A CA 1
ATOM 768 C C . SER A 1 92 ? 3.892 8.709 23.100 1.00 35.91 92 SER A C 1
ATOM 770 O O . SER A 1 92 ? 4.968 9.296 23.172 1.00 35.91 92 SER A O 1
ATOM 772 N N . LEU A 1 93 ? 3.241 8.320 24.200 1.00 33.59 93 LEU A N 1
ATOM 773 C CA . LEU A 1 93 ? 3.824 8.423 25.550 1.00 33.59 93 LEU A CA 1
ATOM 774 C C . LEU A 1 93 ? 5.108 7.575 25.708 1.00 33.59 93 LEU A C 1
ATOM 776 O O . LEU A 1 93 ? 5.774 7.669 26.734 1.00 33.59 93 LEU A O 1
ATOM 780 N N . PHE A 1 94 ? 5.469 6.779 24.692 1.00 34.22 94 PHE A N 1
ATOM 781 C CA . PHE A 1 94 ? 6.738 6.057 24.596 1.00 34.22 94 PHE A CA 1
ATOM 782 C C . PHE A 1 94 ? 7.871 6.850 23.922 1.00 34.22 94 PHE A C 1
ATOM 784 O O . PHE A 1 94 ? 8.945 6.285 23.737 1.00 34.22 94 PHE A O 1
ATOM 791 N N . ASP A 1 95 ? 7.703 8.151 23.645 1.00 36.25 95 ASP A N 1
ATOM 792 C CA . ASP A 1 95 ? 8.807 9.085 23.331 1.00 36.25 95 ASP A CA 1
ATOM 793 C C . ASP A 1 95 ? 9.688 9.378 24.571 1.00 36.25 95 ASP A C 1
ATOM 795 O O . ASP A 1 95 ? 10.095 10.510 24.854 1.00 36.25 95 ASP A O 1
ATOM 799 N N . ILE A 1 96 ? 9.995 8.340 25.352 1.00 33.03 96 ILE A N 1
ATOM 800 C CA . ILE A 1 96 ? 10.966 8.404 26.437 1.00 33.03 96 ILE A CA 1
ATOM 801 C C . ILE A 1 96 ? 12.339 8.268 25.792 1.00 33.03 96 ILE A C 1
ATOM 803 O O . ILE A 1 96 ? 12.850 7.164 25.629 1.00 33.03 96 ILE A O 1
ATOM 807 N N . THR A 1 97 ? 12.944 9.415 25.473 1.00 33.44 97 THR A N 1
ATOM 808 C CA . THR A 1 97 ? 14.305 9.574 24.932 1.00 33.44 97 THR A CA 1
ATOM 809 C C . THR A 1 97 ? 14.545 8.901 23.571 1.00 33.44 97 THR A C 1
ATOM 811 O O . THR A 1 97 ? 14.070 7.799 23.322 1.00 33.44 97 THR A O 1
ATOM 814 N N . PRO A 1 98 ? 15.345 9.505 22.668 1.00 37.94 98 PRO A N 1
ATOM 815 C CA . PRO A 1 98 ? 15.902 8.736 21.566 1.00 37.94 98 PRO A CA 1
ATOM 816 C C . PRO A 1 98 ? 16.583 7.534 22.208 1.00 37.94 98 PRO A C 1
ATOM 818 O O . PRO A 1 98 ? 17.475 7.718 23.045 1.00 37.94 98 PRO A O 1
ATOM 821 N N . VAL A 1 99 ? 16.156 6.318 21.866 1.00 36.53 99 VAL A N 1
ATOM 822 C CA . VAL A 1 99 ? 16.975 5.143 22.128 1.00 36.53 99 VAL A CA 1
ATOM 823 C C . VAL A 1 99 ? 18.277 5.447 21.403 1.00 36.53 99 VAL A C 1
ATOM 825 O O . VAL A 1 99 ? 18.363 5.335 20.182 1.00 36.53 99 VAL A O 1
ATOM 828 N N . LYS A 1 100 ? 19.288 5.921 22.141 1.00 36.34 100 LYS A N 1
ATOM 829 C CA . LYS A 1 100 ? 20.665 5.861 21.681 1.00 36.34 100 LYS A CA 1
ATOM 830 C C . LYS A 1 100 ? 20.866 4.383 21.413 1.00 36.34 100 LYS A C 1
ATOM 832 O O . LYS A 1 100 ? 20.975 3.605 22.359 1.00 36.34 100 LYS A O 1
ATOM 837 N N . LEU A 1 101 ? 20.823 3.996 20.142 1.00 37.88 101 LEU A N 1
ATOM 838 C CA . LEU A 1 101 ? 21.287 2.697 19.691 1.00 37.88 101 LEU A CA 1
ATOM 839 C C . LEU A 1 101 ? 22.741 2.593 20.174 1.00 37.88 101 LEU A C 1
ATOM 841 O O . LEU A 1 101 ? 23.654 3.157 19.581 1.00 37.88 101 LEU A O 1
ATOM 845 N N . HIS A 1 102 ? 22.921 1.995 21.352 1.00 38.97 102 HIS A N 1
ATOM 846 C CA . HIS A 1 102 ? 24.206 1.782 22.008 1.00 38.97 102 HIS A CA 1
ATOM 847 C C . HIS A 1 102 ? 25.044 0.823 21.127 1.00 38.97 102 HIS A C 1
ATOM 849 O O . HIS A 1 102 ? 24.501 0.076 20.310 1.00 38.97 102 HIS A O 1
ATOM 855 N N . PRO A 1 103 ? 26.367 0.765 21.322 1.00 38.75 103 PRO A N 1
ATOM 856 C CA . PRO A 1 103 ? 27.471 0.928 20.378 1.00 38.75 103 PRO A CA 1
ATOM 857 C C . PRO A 1 103 ? 27.745 -0.336 19.526 1.00 38.75 103 PRO A C 1
ATOM 859 O O . PRO A 1 103 ? 28.797 -0.469 18.910 1.00 38.75 103 PRO A O 1
ATOM 862 N N . TYR A 1 104 ? 26.816 -1.296 19.485 1.00 38.94 104 TYR A N 1
ATOM 863 C CA . TYR A 1 104 ? 26.963 -2.557 18.747 1.00 38.94 104 TYR A CA 1
ATOM 864 C C . TYR A 1 104 ? 26.876 -2.374 17.225 1.00 38.94 104 TYR A C 1
ATOM 866 O O . TYR A 1 104 ? 27.157 -3.301 16.470 1.00 38.94 104 TYR A O 1
ATOM 874 N N . LEU A 1 105 ? 26.513 -1.173 16.775 1.00 47.69 105 LEU A N 1
ATOM 875 C CA . LEU A 1 105 ? 26.440 -0.801 15.368 1.00 47.69 105 LEU A CA 1
ATOM 876 C C . LEU A 1 105 ? 27.801 -0.365 14.789 1.00 47.69 105 LEU A C 1
ATOM 878 O O . LEU A 1 105 ? 27.998 -0.486 13.582 1.00 47.69 105 LEU A O 1
ATOM 882 N N . ASP A 1 106 ? 28.772 0.053 15.609 1.00 48.94 106 ASP A N 1
ATOM 883 C CA . ASP A 1 106 ? 29.981 0.734 15.107 1.00 48.94 106 ASP A CA 1
ATOM 884 C C . ASP A 1 106 ? 30.954 -0.163 14.326 1.00 48.94 106 ASP A C 1
ATOM 886 O O . ASP A 1 106 ? 31.612 0.300 13.393 1.00 48.94 106 ASP A O 1
ATOM 890 N N . SER A 1 107 ? 31.053 -1.455 14.646 1.00 49.84 107 SER A N 1
ATOM 891 C CA . SER A 1 107 ? 32.000 -2.356 13.968 1.00 49.84 107 SER A CA 1
ATOM 892 C C . SER A 1 107 ? 31.424 -3.003 12.705 1.00 49.84 107 SER A C 1
ATOM 894 O O . SER A 1 107 ? 32.164 -3.267 11.754 1.00 49.84 107 SER A O 1
ATOM 896 N N . TRP A 1 108 ? 30.107 -3.225 12.655 1.00 49.50 108 TRP A N 1
ATOM 897 C CA . TRP A 1 108 ? 29.438 -3.839 11.505 1.00 49.50 108 TRP A CA 1
ATOM 898 C C . TRP A 1 108 ? 29.102 -2.809 10.416 1.00 49.50 108 TRP A C 1
ATOM 900 O O . TRP A 1 108 ? 29.332 -3.086 9.239 1.00 49.50 108 TRP A O 1
ATOM 910 N N . LEU A 1 109 ? 28.669 -1.590 10.783 1.00 47.75 109 LEU A N 1
ATOM 911 C CA . LEU A 1 109 ? 28.384 -0.519 9.813 1.00 47.75 109 LEU A CA 1
ATOM 912 C C . LEU A 1 109 ? 29.628 -0.057 9.050 1.00 47.75 109 LEU A C 1
ATOM 914 O O . LEU A 1 109 ? 29.540 0.226 7.855 1.00 47.75 109 LEU A O 1
ATOM 918 N N . LYS A 1 110 ? 30.794 -0.007 9.708 1.00 44.41 110 LYS A N 1
ATOM 919 C CA . LYS A 1 110 ? 32.042 0.454 9.080 1.00 44.41 110 LYS A CA 1
ATOM 920 C C . LYS A 1 110 ? 32.436 -0.387 7.862 1.00 44.41 110 LYS A C 1
ATOM 922 O O . LYS A 1 110 ? 32.933 0.163 6.892 1.00 44.41 110 LYS A O 1
ATOM 927 N N . ARG A 1 111 ? 32.137 -1.694 7.871 1.00 49.56 111 ARG A N 1
ATOM 928 C CA . ARG A 1 111 ? 32.398 -2.602 6.737 1.00 49.56 111 ARG A CA 1
ATOM 929 C C . ARG A 1 111 ? 31.432 -2.417 5.560 1.00 49.56 111 ARG A C 1
ATOM 931 O O . ARG A 1 111 ? 31.775 -2.814 4.454 1.00 49.56 111 ARG A O 1
ATOM 938 N N . PHE A 1 112 ? 30.250 -1.835 5.778 1.00 44.75 112 PHE A N 1
ATOM 939 C CA . PHE A 1 112 ? 29.279 -1.554 4.711 1.00 44.75 112 PHE A CA 1
ATOM 940 C C . PHE A 1 112 ? 29.513 -0.198 4.038 1.00 44.75 112 PHE A C 1
ATOM 942 O O . PHE A 1 112 ? 29.278 -0.072 2.837 1.00 44.75 112 PHE A O 1
ATOM 949 N N . ILE A 1 113 ? 30.033 0.789 4.772 1.00 45.41 113 ILE A N 1
ATOM 950 C CA . ILE A 1 113 ? 30.373 2.115 4.230 1.00 45.41 113 ILE A CA 1
ATOM 951 C C . ILE A 1 113 ? 31.447 2.009 3.129 1.00 45.41 113 ILE A C 1
ATOM 953 O O . ILE A 1 113 ? 31.334 2.678 2.104 1.00 45.41 113 ILE A O 1
ATOM 957 N N . ASP A 1 114 ? 32.401 1.084 3.264 1.00 45.41 114 ASP A N 1
ATOM 958 C CA . ASP A 1 114 ? 33.453 0.846 2.261 1.00 45.41 114 ASP A CA 1
ATOM 959 C C . ASP A 1 114 ? 32.947 0.140 0.978 1.00 45.41 114 ASP A C 1
ATOM 961 O O . ASP A 1 114 ? 33.704 -0.027 0.024 1.00 45.41 114 ASP A O 1
ATOM 965 N N . SER A 1 115 ? 31.666 -0.258 0.920 1.00 45.31 115 SER A N 1
ATOM 966 C CA . SER A 1 115 ? 31.055 -0.961 -0.227 1.00 45.31 115 SER A CA 1
ATOM 967 C C . SER A 1 115 ? 30.168 -0.086 -1.130 1.00 45.31 115 SER A C 1
ATOM 969 O O . SER A 1 115 ? 29.518 -0.602 -2.037 1.00 45.31 115 SER A O 1
ATOM 971 N N . GLY A 1 116 ? 30.137 1.236 -0.915 1.00 40.56 116 GLY A N 1
ATOM 972 C CA . GLY A 1 116 ? 29.436 2.180 -1.801 1.00 40.56 116 GLY A CA 1
ATOM 973 C C . GLY A 1 116 ? 27.907 2.213 -1.662 1.00 40.56 116 GLY A C 1
ATOM 974 O O . GLY A 1 116 ? 27.230 2.832 -2.479 1.00 40.56 116 GLY A O 1
ATOM 975 N N . ILE A 1 117 ? 27.346 1.582 -0.627 1.00 41.31 117 ILE A N 1
ATOM 976 C CA . ILE A 1 117 ? 25.912 1.625 -0.314 1.00 41.31 117 ILE A CA 1
ATOM 977 C C . ILE A 1 117 ? 25.668 2.763 0.689 1.00 41.31 117 ILE A C 1
ATOM 979 O O . ILE A 1 117 ? 26.100 2.678 1.839 1.00 41.31 117 ILE A O 1
ATOM 983 N N . SER A 1 118 ? 24.959 3.824 0.281 1.00 42.44 118 SER A N 1
ATOM 984 C CA . SER A 1 118 ? 24.439 4.832 1.218 1.00 42.44 118 SER A CA 1
ATOM 985 C C . SER A 1 118 ? 23.510 4.164 2.233 1.00 42.44 118 SER A C 1
ATOM 987 O O . SER A 1 118 ? 22.562 3.468 1.874 1.00 42.44 118 SER A O 1
ATOM 989 N N . LEU A 1 119 ? 23.834 4.340 3.510 1.00 41.03 119 LEU A N 1
ATOM 990 C CA . LEU A 1 119 ? 23.278 3.566 4.608 1.00 41.03 119 LEU A CA 1
ATOM 991 C C . LEU A 1 119 ? 21.843 3.995 4.963 1.00 41.03 119 LEU A C 1
ATOM 993 O O . LEU A 1 119 ? 21.538 5.182 5.044 1.00 41.03 119 LEU A O 1
ATOM 997 N N . TRP A 1 120 ? 20.993 3.000 5.211 1.00 45.00 120 TRP A N 1
ATOM 998 C CA . TRP A 1 120 ? 19.616 3.108 5.688 1.00 45.00 120 TRP A CA 1
ATOM 999 C C . TRP A 1 120 ? 19.597 3.691 7.106 1.00 45.00 120 TRP A C 1
ATOM 1001 O O . TRP A 1 120 ? 20.009 3.016 8.050 1.00 45.00 120 TRP A O 1
ATOM 1011 N N . LEU A 1 121 ? 19.132 4.928 7.276 1.00 44.56 121 LEU A N 1
ATOM 1012 C CA . LEU A 1 121 ? 18.879 5.489 8.603 1.00 44.56 121 LEU A CA 1
ATOM 1013 C C . LEU A 1 121 ? 17.383 5.359 8.915 1.00 44.56 121 LEU A C 1
ATOM 1015 O O . LEU A 1 121 ? 16.565 5.671 8.046 1.00 44.56 121 LEU A O 1
ATOM 1019 N N . PRO A 1 122 ? 16.994 4.888 10.113 1.00 47.59 122 PRO A N 1
ATOM 1020 C CA . PRO A 1 122 ? 15.609 4.988 10.537 1.00 47.59 122 PRO A CA 1
ATOM 1021 C C . PRO A 1 122 ? 15.260 6.473 10.698 1.00 47.59 122 PRO A C 1
ATOM 1023 O O . PRO A 1 122 ? 15.833 7.151 11.550 1.00 47.59 122 PRO A O 1
ATOM 1026 N N . GLU A 1 123 ? 14.341 6.984 9.876 1.00 48.34 123 GLU A N 1
ATOM 1027 C CA . GLU A 1 123 ? 13.731 8.290 10.133 1.00 48.34 123 GLU A CA 1
ATOM 1028 C C . GLU A 1 123 ? 12.631 8.051 11.166 1.00 48.34 123 GLU A C 1
ATOM 1030 O O . GLU A 1 123 ? 11.706 7.270 10.933 1.00 48.34 123 GLU A O 1
ATOM 1035 N N . THR A 1 124 ? 12.744 8.693 12.322 1.00 52.69 124 THR A N 1
ATOM 1036 C CA . THR A 1 124 ? 11.660 8.759 13.301 1.00 52.69 124 THR A CA 1
ATOM 1037 C C . THR A 1 124 ? 11.266 10.218 13.455 1.00 52.69 124 THR A C 1
ATOM 1039 O O . THR A 1 124 ? 11.992 10.993 14.080 1.00 52.69 124 THR A O 1
ATOM 1042 N N . SER A 1 125 ? 10.141 10.606 12.859 1.00 61.12 125 SER A N 1
ATOM 1043 C CA . SER A 1 125 ? 9.430 11.826 13.245 1.00 61.12 125 SER A CA 1
ATOM 1044 C C . SER A 1 125 ? 8.381 11.476 14.306 1.00 61.12 125 SER A C 1
ATOM 1046 O O . SER A 1 125 ? 8.230 10.318 14.694 1.00 61.12 125 SER A O 1
ATOM 1048 N N . THR A 1 126 ? 7.618 12.466 14.771 1.00 64.00 126 THR A N 1
ATOM 1049 C CA . THR A 1 126 ? 6.504 12.216 15.700 1.00 64.00 126 THR A CA 1
ATOM 1050 C C . THR A 1 126 ? 5.402 11.342 15.094 1.00 64.00 126 THR A C 1
ATOM 1052 O O . THR A 1 126 ? 4.638 10.741 15.844 1.00 64.00 126 THR A O 1
ATOM 1055 N N . ASN A 1 127 ? 5.339 11.234 13.760 1.00 67.62 127 ASN A N 1
ATOM 1056 C CA . ASN A 1 127 ? 4.270 10.545 13.039 1.00 67.62 127 ASN A CA 1
ATOM 1057 C C . ASN A 1 127 ? 4.729 9.497 12.010 1.00 67.62 127 ASN A C 1
ATOM 1059 O O . ASN A 1 127 ? 3.902 8.689 11.587 1.00 67.62 127 ASN A O 1
ATOM 1063 N N . TRP A 1 128 ? 5.996 9.491 11.587 1.00 74.38 128 TRP A N 1
ATOM 1064 C CA . TRP A 1 128 ? 6.570 8.517 10.655 1.00 74.38 128 TRP A CA 1
ATOM 1065 C C . TRP A 1 128 ? 7.699 7.750 11.331 1.00 74.38 128 TRP A C 1
ATOM 1067 O O . TRP A 1 128 ? 8.568 8.331 11.978 1.00 74.38 128 TRP A O 1
ATOM 1077 N N . CYS A 1 129 ? 7.707 6.439 11.128 1.00 78.94 129 CYS A N 1
ATOM 1078 C CA . CYS A 1 129 ? 8.836 5.587 11.451 1.00 78.94 129 CYS A CA 1
ATOM 1079 C C . CYS A 1 129 ? 9.094 4.632 10.287 1.00 78.94 129 CYS A C 1
ATOM 1081 O O . CYS A 1 129 ? 8.163 4.189 9.611 1.00 78.94 129 CYS A O 1
ATOM 1083 N N . GLY A 1 130 ? 10.361 4.312 10.047 1.00 80.38 130 GLY A N 1
ATOM 1084 C CA . GLY A 1 130 ? 10.734 3.337 9.033 1.00 80.38 130 GLY A CA 1
ATOM 1085 C C . GLY A 1 130 ? 12.050 3.667 8.356 1.00 80.38 130 GLY A C 1
ATOM 1086 O O . GLY A 1 130 ? 12.813 4.523 8.798 1.00 80.38 130 GLY A O 1
ATOM 1087 N N . ALA A 1 131 ? 12.315 2.942 7.278 1.00 79.38 131 ALA A N 1
ATOM 1088 C CA . ALA A 1 131 ? 13.502 3.133 6.470 1.00 79.38 131 ALA A CA 1
ATOM 1089 C C . ALA A 1 131 ? 13.209 4.107 5.324 1.00 79.38 131 ALA A C 1
ATOM 1091 O O . ALA A 1 131 ? 12.177 3.993 4.665 1.00 79.38 131 ALA A O 1
ATOM 1092 N N . TYR A 1 132 ? 14.146 5.010 5.050 1.00 80.00 132 TYR A N 1
ATOM 1093 C CA . TYR A 1 132 ? 14.136 5.828 3.842 1.00 80.00 132 TYR A CA 1
ATOM 1094 C C . TYR A 1 132 ? 15.473 5.705 3.113 1.00 80.00 132 TYR A C 1
ATOM 1096 O O . TYR A 1 132 ? 16.491 5.315 3.693 1.00 80.00 132 TYR A O 1
ATOM 1104 N N . VAL A 1 133 ? 15.459 6.028 1.823 1.00 77.19 133 VAL A N 1
ATOM 1105 C CA . VAL A 1 133 ? 16.642 6.011 0.963 1.00 77.19 133 VAL A CA 1
ATOM 1106 C C . VAL A 1 133 ? 16.684 7.316 0.191 1.00 77.19 133 VAL A C 1
ATOM 1108 O O . VAL A 1 133 ? 15.693 7.717 -0.413 1.00 77.19 133 VAL A O 1
ATOM 1111 N N . ASN A 1 134 ? 17.843 7.971 0.200 1.00 73.75 134 ASN A N 1
ATOM 1112 C CA . ASN A 1 134 ? 18.095 9.085 -0.703 1.00 73.75 134 ASN A CA 1
ATOM 1113 C C . ASN A 1 134 ? 18.413 8.541 -2.095 1.00 73.75 134 ASN A C 1
ATOM 1115 O O . ASN A 1 134 ? 19.139 7.553 -2.229 1.00 73.75 134 ASN A O 1
ATOM 1119 N N . LYS A 1 135 ? 17.916 9.212 -3.132 1.00 74.44 135 LYS A N 1
ATOM 1120 C CA . LYS A 1 135 ? 18.281 8.877 -4.508 1.00 74.44 135 LYS A CA 1
ATOM 1121 C C . LYS A 1 135 ? 19.806 8.972 -4.722 1.00 74.44 135 LYS A C 1
ATOM 1123 O O . LYS A 1 135 ? 20.441 9.872 -4.158 1.00 74.44 135 LYS A O 1
ATOM 1128 N N . PRO A 1 136 ? 20.406 8.097 -5.546 1.00 70.38 136 PRO A N 1
ATOM 1129 C CA . PRO A 1 136 ? 21.773 8.290 -6.021 1.00 70.38 136 PRO A CA 1
ATOM 1130 C C . PRO A 1 136 ? 21.900 9.599 -6.815 1.00 70.38 136 PRO A C 1
ATOM 1132 O O . PRO A 1 136 ? 20.949 10.042 -7.451 1.00 70.38 136 PRO A O 1
ATOM 1135 N N . ALA A 1 137 ? 23.088 10.209 -6.847 1.00 69.50 137 ALA A N 1
ATOM 1136 C CA . ALA A 1 137 ? 23.300 11.460 -7.589 1.00 69.50 137 ALA A CA 1
ATOM 1137 C C . ALA A 1 137 ? 23.022 11.334 -9.103 1.00 69.50 137 ALA A C 1
ATOM 1139 O O . ALA A 1 137 ? 22.709 12.322 -9.760 1.00 69.50 137 ALA A O 1
ATOM 1140 N N . THR A 1 138 ? 23.139 10.123 -9.649 1.00 70.94 138 THR A N 1
ATOM 1141 C CA . THR A 1 138 ? 23.066 9.828 -11.086 1.00 70.94 138 THR A CA 1
ATOM 1142 C C . THR A 1 138 ? 21.740 9.217 -11.527 1.00 70.94 138 THR A C 1
ATOM 1144 O O . THR A 1 138 ? 21.536 9.033 -12.724 1.00 70.94 138 THR A O 1
ATOM 1147 N N . GLU A 1 139 ? 20.847 8.880 -10.594 1.00 70.81 139 GLU A N 1
ATOM 1148 C CA . GLU A 1 139 ? 19.637 8.113 -10.888 1.00 70.81 139 GLU A CA 1
ATOM 1149 C C . GLU A 1 139 ? 18.422 8.660 -10.140 1.00 70.81 139 GLU A C 1
ATOM 1151 O O . GLU A 1 139 ? 18.510 9.186 -9.033 1.00 70.81 139 GLU A O 1
ATOM 1156 N N . THR A 1 140 ? 17.258 8.516 -10.763 1.00 76.69 140 THR A N 1
ATOM 1157 C CA . THR A 1 140 ? 15.961 8.863 -10.172 1.00 76.69 140 THR A CA 1
ATOM 1158 C C . THR A 1 140 ? 15.322 7.626 -9.559 1.00 76.69 140 THR A C 1
ATOM 1160 O O . THR A 1 140 ? 15.261 6.584 -10.222 1.00 76.69 140 THR A O 1
ATOM 1163 N N . LEU A 1 141 ? 14.763 7.741 -8.355 1.00 81.44 141 LEU A N 1
ATOM 1164 C CA . LEU A 1 141 ? 13.960 6.665 -7.779 1.00 81.44 141 LEU A CA 1
ATOM 1165 C C . LEU A 1 141 ? 12.580 6.658 -8.443 1.00 81.44 141 LEU A C 1
ATOM 1167 O O . LEU A 1 141 ? 11.850 7.642 -8.423 1.00 81.44 141 LEU A O 1
ATOM 1171 N N . ARG A 1 142 ? 12.228 5.539 -9.082 1.00 85.94 142 ARG A N 1
ATOM 1172 C CA . ARG A 1 142 ? 10.966 5.409 -9.837 1.00 85.94 142 ARG A CA 1
ATOM 1173 C C . ARG A 1 142 ? 9.993 4.422 -9.245 1.00 85.94 142 ARG A C 1
ATOM 1175 O O . ARG A 1 142 ? 8.813 4.484 -9.574 1.00 85.94 142 ARG A O 1
ATOM 1182 N N . VAL A 1 143 ? 10.493 3.478 -8.458 1.00 88.75 143 VAL A N 1
ATOM 1183 C CA . VAL A 1 143 ? 9.724 2.346 -7.963 1.00 88.75 143 VAL A CA 1
ATOM 1184 C C . VAL A 1 143 ? 10.114 2.094 -6.522 1.00 88.75 143 VAL A C 1
ATOM 1186 O O . VAL A 1 143 ? 11.297 1.947 -6.218 1.00 88.75 143 VAL A O 1
ATOM 1189 N N . VAL A 1 144 ? 9.112 1.991 -5.658 1.00 90.88 144 VAL A N 1
ATOM 1190 C CA . VAL A 1 144 ? 9.269 1.483 -4.296 1.00 90.88 144 VAL A CA 1
ATOM 1191 C C . VAL A 1 144 ? 8.254 0.373 -4.106 1.00 90.88 144 VAL A C 1
ATOM 1193 O O . VAL A 1 144 ? 7.070 0.538 -4.397 1.00 90.88 144 VAL A O 1
ATOM 1196 N N . ALA A 1 145 ? 8.728 -0.776 -3.638 1.00 92.69 145 ALA A N 1
ATOM 1197 C CA . ALA A 1 145 ? 7.892 -1.929 -3.359 1.00 92.69 145 ALA A CA 1
ATOM 1198 C C . ALA A 1 145 ? 8.111 -2.396 -1.924 1.00 92.69 145 ALA A C 1
ATOM 1200 O O . ALA A 1 145 ? 9.235 -2.392 -1.420 1.00 92.69 145 ALA A O 1
ATOM 1201 N N . GLY A 1 146 ? 7.026 -2.819 -1.289 1.00 91.81 146 GLY A N 1
ATOM 1202 C CA . GLY A 1 146 ? 7.025 -3.351 0.063 1.00 91.81 146 GLY A CA 1
ATOM 1203 C C . GLY A 1 146 ? 6.072 -4.528 0.187 1.00 91.81 146 GLY A C 1
ATOM 1204 O O . GLY A 1 146 ? 5.110 -4.671 -0.575 1.00 91.81 146 GLY A O 1
ATOM 1205 N N . GLN A 1 147 ? 6.361 -5.380 1.162 1.00 94.88 147 GLN A N 1
ATOM 1206 C CA . GLN A 1 147 ? 5.479 -6.450 1.603 1.00 94.88 147 GLN A CA 1
ATOM 1207 C C . GLN A 1 147 ? 5.401 -6.424 3.123 1.00 94.88 147 GLN A C 1
ATOM 1209 O O . GLN A 1 147 ? 6.428 -6.300 3.790 1.00 94.88 147 GLN A O 1
ATOM 1214 N N . TRP A 1 148 ? 4.194 -6.530 3.664 1.00 95.75 148 TRP A N 1
ATOM 1215 C CA . TRP A 1 148 ? 3.964 -6.554 5.104 1.00 95.75 148 TRP A CA 1
ATOM 1216 C C . TRP A 1 148 ? 2.717 -7.362 5.447 1.00 95.75 148 TRP A C 1
ATOM 1218 O O . TRP A 1 148 ? 1.854 -7.604 4.603 1.00 95.75 148 TRP A O 1
ATOM 1228 N N . THR A 1 149 ? 2.624 -7.768 6.708 1.00 97.62 149 THR A N 1
ATOM 1229 C CA . THR A 1 149 ? 1.401 -8.330 7.280 1.00 97.62 149 THR A CA 1
ATOM 1230 C C . THR A 1 149 ? 0.534 -7.193 7.807 1.00 97.62 149 THR A C 1
ATOM 1232 O O . THR A 1 149 ? 1.028 -6.335 8.541 1.00 97.62 149 THR A O 1
ATOM 1235 N N . VAL A 1 150 ? -0.750 -7.175 7.454 1.00 96.81 150 VAL A N 1
ATOM 1236 C CA . VAL A 1 150 ? -1.705 -6.184 7.966 1.00 96.81 150 VAL A CA 1
ATOM 1237 C C . VAL A 1 150 ? -1.841 -6.363 9.483 1.00 96.81 150 VAL A C 1
ATOM 1239 O O . VAL A 1 150 ? -2.220 -7.449 9.932 1.00 96.81 150 VAL A O 1
ATOM 1242 N N . PRO A 1 151 ? -1.527 -5.340 10.297 1.00 93.56 151 PRO A N 1
ATOM 1243 C CA . PRO A 1 151 ? -1.555 -5.481 11.745 1.00 93.56 151 PRO A CA 1
ATOM 1244 C C . PRO A 1 151 ? -2.992 -5.493 12.277 1.00 93.56 151 PRO A C 1
ATOM 1246 O O . PRO A 1 151 ? -3.870 -4.795 11.773 1.00 93.56 151 PRO A O 1
ATOM 1249 N N . SER A 1 152 ? -3.231 -6.220 13.367 1.00 93.62 152 SER A N 1
ATOM 1250 C CA . SER A 1 152 ? -4.369 -5.922 14.242 1.00 93.62 152 SER A CA 1
ATOM 1251 C C . SER A 1 152 ? -4.118 -4.601 14.974 1.00 93.62 152 SER A C 1
ATOM 1253 O O . SER A 1 152 ? -2.976 -4.314 15.332 1.00 93.62 152 SER A O 1
ATOM 1255 N N . VAL A 1 153 ? -5.165 -3.819 15.245 1.00 91.94 153 VAL A N 1
ATOM 1256 C CA . VAL A 1 153 ? -5.029 -2.500 15.885 1.00 91.94 153 VAL A CA 1
ATOM 1257 C C . VAL A 1 153 ? -5.912 -2.362 17.119 1.00 91.94 153 VAL A C 1
ATOM 1259 O O . VAL A 1 153 ? -7.002 -2.927 17.189 1.00 91.94 153 VAL A O 1
ATOM 1262 N N . SER A 1 154 ? -5.435 -1.570 18.074 1.00 92.25 154 SER A N 1
ATOM 1263 C CA . SER A 1 154 ? -6.139 -1.139 19.283 1.00 92.25 154 SER A CA 1
ATOM 1264 C C . SER A 1 154 ? -5.927 0.370 19.489 1.00 92.25 154 SER A C 1
ATOM 1266 O O . SER A 1 154 ? -5.029 0.946 18.863 1.00 92.25 154 SER A O 1
ATOM 1268 N N . PRO A 1 155 ? -6.740 1.048 20.325 1.00 90.75 155 PRO A N 1
ATOM 1269 C CA . PRO A 1 155 ? -6.469 2.436 20.683 1.00 90.75 155 PRO A CA 1
ATOM 1270 C C . PRO A 1 155 ? -5.076 2.562 21.324 1.00 90.75 155 PRO A C 1
ATOM 1272 O O . PRO A 1 155 ? -4.664 1.660 22.062 1.00 90.75 155 PRO A O 1
ATOM 1275 N N . PRO A 1 156 ? -4.344 3.662 21.073 1.00 88.31 156 PRO A N 1
ATOM 1276 C CA . PRO A 1 156 ? -3.024 3.855 21.653 1.00 88.31 156 PRO A CA 1
ATOM 1277 C C . PRO A 1 156 ? -3.127 3.935 23.183 1.00 88.31 156 PRO A C 1
ATOM 1279 O O . PRO A 1 156 ? -4.137 4.419 23.697 1.00 88.31 156 PRO A O 1
ATOM 1282 N N . PRO A 1 157 ? -2.087 3.549 23.943 1.00 87.50 157 PRO A N 1
ATOM 1283 C CA . PRO A 1 157 ? -2.130 3.630 25.405 1.00 87.50 157 PRO A CA 1
ATOM 1284 C C . PRO A 1 157 ? -2.418 5.037 25.943 1.00 87.50 157 PRO A C 1
ATOM 1286 O O . PRO A 1 157 ? -3.065 5.174 26.973 1.00 87.50 157 PRO A O 1
ATOM 1289 N N . SER A 1 158 ? -2.027 6.086 25.211 1.00 85.50 158 SER A N 1
ATOM 1290 C CA . SER A 1 158 ? -2.348 7.482 25.537 1.00 85.50 158 SER A CA 1
ATOM 1291 C C . SER A 1 158 ? -3.837 7.831 25.454 1.00 85.50 158 SER A C 1
ATOM 1293 O O . SER A 1 158 ? -4.241 8.863 25.981 1.00 85.50 158 SER A O 1
ATOM 1295 N N . ALA A 1 159 ? -4.658 6.996 24.813 1.00 88.94 159 ALA A N 1
ATOM 1296 C CA . ALA A 1 159 ? -6.106 7.162 24.787 1.00 88.94 159 ALA A CA 1
ATOM 1297 C C . ALA A 1 159 ? -6.783 6.686 26.079 1.00 88.94 159 ALA A C 1
ATOM 1299 O O . ALA A 1 159 ? -7.951 7.009 26.283 1.00 88.94 159 ALA A O 1
ATOM 1300 N N . TRP A 1 160 ? -6.100 5.900 26.916 1.00 91.69 160 TRP A N 1
ATOM 1301 C CA . TRP A 1 160 ? -6.653 5.347 28.150 1.00 91.69 160 TRP A CA 1
ATOM 1302 C C . TRP A 1 160 ? -6.478 6.319 29.322 1.00 91.69 160 TRP A C 1
ATOM 1304 O O . TRP A 1 160 ? -5.357 6.718 29.632 1.00 91.69 160 TRP A O 1
ATOM 1314 N N . ASP A 1 161 ? -7.572 6.666 30.004 1.00 91.12 161 ASP A N 1
ATOM 1315 C CA . ASP A 1 161 ? -7.552 7.581 31.161 1.00 91.12 161 ASP A CA 1
ATOM 1316 C C . ASP A 1 161 ? -7.450 6.871 32.527 1.00 91.12 161 ASP A C 1
ATOM 1318 O O . ASP A 1 161 ? -7.488 7.519 33.572 1.00 91.12 161 ASP A O 1
ATOM 1322 N N . GLY A 1 162 ? -7.322 5.540 32.530 1.00 91.50 162 GLY A N 1
ATOM 1323 C CA . GLY A 1 162 ? -7.385 4.701 33.733 1.00 91.50 162 GLY A CA 1
ATOM 1324 C C . GLY A 1 162 ? -8.706 3.942 33.879 1.00 91.50 162 GLY A C 1
ATOM 1325 O O . GLY A 1 162 ? -8.740 2.917 34.557 1.00 91.50 162 GLY A O 1
ATOM 1326 N N . THR A 1 163 ? -9.768 4.400 33.213 1.00 92.62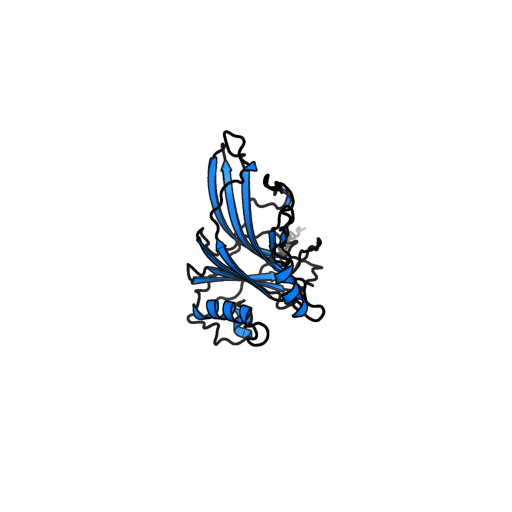 163 THR A N 1
ATOM 1327 C CA . THR A 1 163 ? -11.119 3.822 33.318 1.00 92.62 163 THR A CA 1
ATOM 1328 C C . THR A 1 163 ? -11.776 3.547 31.972 1.00 92.62 163 THR A C 1
ATOM 1330 O O . THR A 1 163 ? -12.547 2.594 31.853 1.00 92.62 163 THR A O 1
ATOM 1333 N N . LYS A 1 164 ? -11.483 4.363 30.959 1.00 93.69 164 LYS A N 1
ATOM 1334 C CA . LYS A 1 164 ? -12.058 4.256 29.619 1.00 93.69 164 LYS A CA 1
ATOM 1335 C C . LYS A 1 164 ? -11.098 4.788 28.562 1.00 93.69 164 LYS A C 1
ATOM 1337 O O . LYS A 1 164 ? -10.157 5.529 28.852 1.00 93.69 164 LYS A O 1
ATOM 1342 N N . TYR A 1 165 ? -11.365 4.424 27.311 1.00 94.81 165 TYR A N 1
ATOM 1343 C CA . TYR A 1 165 ? -10.708 5.058 26.177 1.00 94.81 165 TYR A CA 1
ATOM 1344 C C . TYR A 1 165 ? -11.348 6.411 25.863 1.00 94.81 165 TYR A C 1
ATOM 1346 O O . TYR A 1 165 ? -12.552 6.604 26.007 1.00 94.81 165 TYR A O 1
ATOM 1354 N N . THR A 1 166 ? -10.544 7.351 25.385 1.00 93.19 166 THR A N 1
ATOM 1355 C CA . THR A 1 166 ? -11.044 8.606 24.831 1.00 93.19 166 THR A CA 1
ATOM 1356 C C . THR A 1 166 ? -11.810 8.309 23.542 1.00 93.19 166 THR A C 1
ATOM 1358 O O . THR A 1 166 ? -11.305 7.612 22.658 1.00 93.19 166 THR A O 1
ATOM 1361 N N . ASP A 1 167 ? -13.028 8.833 23.428 1.00 91.88 167 ASP A N 1
ATOM 1362 C CA . ASP A 1 167 ? -13.848 8.668 22.228 1.00 91.88 167 ASP A CA 1
ATOM 1363 C C . ASP A 1 167 ? -13.180 9.316 21.010 1.00 91.88 167 ASP A C 1
ATOM 1365 O O . ASP A 1 167 ? -12.608 10.407 21.093 1.00 91.88 167 ASP A O 1
ATOM 1369 N N . GLY A 1 168 ? -13.265 8.647 19.861 1.00 88.81 168 GLY A N 1
ATOM 1370 C CA . GLY A 1 168 ? -12.643 9.123 18.632 1.00 88.81 168 GLY A CA 1
ATOM 1371 C C . GLY A 1 168 ? -12.271 8.016 17.655 1.00 88.81 168 GLY A C 1
ATOM 1372 O O . GLY A 1 168 ? -12.592 6.842 17.842 1.00 88.81 168 GLY A O 1
ATOM 1373 N N . GLN A 1 169 ? -11.585 8.418 16.587 1.00 87.62 169 GLN A N 1
ATOM 1374 C CA . GLN A 1 169 ? -11.009 7.520 15.591 1.00 87.62 169 GLN A CA 1
ATOM 1375 C C . GLN A 1 169 ? -9.486 7.555 15.698 1.00 87.62 169 GLN A C 1
ATOM 1377 O O . GLN A 1 169 ? -8.880 8.626 15.675 1.00 87.62 169 GLN A O 1
ATOM 1382 N N . TYR A 1 170 ? -8.883 6.376 15.786 1.00 87.31 170 TYR A N 1
ATOM 1383 C CA . TYR A 1 170 ? -7.439 6.178 15.844 1.00 87.31 170 TYR A CA 1
ATOM 1384 C C . TYR A 1 170 ? -7.002 5.458 14.583 1.00 87.31 170 TYR A C 1
ATOM 1386 O O . TYR A 1 170 ? -7.619 4.459 14.215 1.00 87.31 170 TYR A O 1
ATOM 1394 N N . ILE A 1 171 ? -5.952 5.948 13.930 1.00 85.94 171 ILE A N 1
ATOM 1395 C CA . ILE A 1 171 ? -5.472 5.391 12.667 1.00 85.94 171 ILE A CA 1
ATOM 1396 C C . ILE A 1 171 ? -4.019 4.941 12.757 1.00 85.94 171 ILE A C 1
ATOM 1398 O O . ILE A 1 171 ? -3.209 5.536 13.462 1.00 85.94 171 ILE A O 1
ATOM 1402 N N . CYS A 1 172 ? -3.695 3.912 11.985 1.00 87.50 172 CYS A N 1
ATOM 1403 C CA . CYS A 1 172 ? -2.340 3.453 11.730 1.00 87.50 172 CYS A CA 1
ATOM 1404 C C . CYS A 1 172 ? -2.221 3.139 10.237 1.00 87.50 172 CYS A C 1
ATOM 1406 O O . CYS A 1 172 ? -3.049 2.407 9.688 1.00 87.50 172 CYS A O 1
ATOM 1408 N N . ALA A 1 173 ? -1.211 3.702 9.578 1.00 89.62 173 ALA A N 1
ATOM 1409 C CA . ALA A 1 173 ? -0.934 3.450 8.172 1.00 89.62 173 ALA A CA 1
ATOM 1410 C C . ALA A 1 173 ? 0.437 2.789 8.014 1.00 89.62 173 ALA A C 1
ATOM 1412 O O . ALA A 1 173 ? 1.411 3.219 8.626 1.00 89.62 173 ALA A O 1
ATOM 1413 N N . VAL A 1 174 ? 0.504 1.777 7.153 1.00 93.81 174 VAL A N 1
ATOM 1414 C CA . VAL A 1 174 ? 1.751 1.146 6.699 1.00 93.81 174 VAL A CA 1
ATOM 1415 C C . VAL A 1 174 ? 1.797 1.314 5.191 1.00 93.81 174 VAL A C 1
ATOM 1417 O O . VAL A 1 174 ? 0.833 0.952 4.515 1.00 93.81 174 VAL A O 1
ATOM 1420 N N . TRP A 1 175 ? 2.858 1.919 4.669 1.00 93.12 175 TRP A N 1
ATOM 1421 C CA . TRP A 1 175 ? 2.898 2.380 3.285 1.00 93.12 175 TRP A CA 1
ATOM 1422 C C . TRP A 1 175 ? 4.317 2.382 2.720 1.00 93.12 175 TRP A C 1
ATOM 1424 O O . TRP A 1 175 ? 5.305 2.323 3.450 1.00 93.12 175 TRP A O 1
ATOM 1434 N N . VAL A 1 176 ? 4.386 2.443 1.395 1.00 93.00 176 VAL A N 1
ATOM 1435 C CA . VAL A 1 176 ? 5.598 2.744 0.630 1.00 93.00 176 VAL A CA 1
ATOM 1436 C C . VAL A 1 176 ? 5.349 3.990 -0.205 1.00 93.00 176 VAL A C 1
ATOM 1438 O O . VAL A 1 176 ? 4.207 4.257 -0.591 1.00 93.00 176 VAL A O 1
ATOM 1441 N N . GLY A 1 177 ? 6.394 4.761 -0.489 1.00 91.06 177 GLY A N 1
ATOM 1442 C CA . GLY A 1 177 ? 6.244 5.976 -1.275 1.00 91.06 177 GLY A CA 1
ATOM 1443 C C . GLY A 1 177 ? 7.553 6.560 -1.781 1.00 91.06 177 GLY A C 1
ATOM 1444 O O . GLY A 1 177 ? 8.638 6.117 -1.402 1.00 91.06 177 GLY A O 1
ATOM 1445 N N . LEU A 1 178 ? 7.405 7.536 -2.669 1.00 87.62 178 LEU A N 1
ATOM 1446 C CA . LEU A 1 178 ? 8.458 8.365 -3.245 1.00 87.62 178 LEU A CA 1
ATOM 1447 C C . LEU A 1 178 ? 8.341 9.783 -2.666 1.00 87.62 178 LEU A C 1
ATOM 1449 O O . LEU A 1 178 ? 7.228 10.291 -2.525 1.00 87.62 178 LEU A O 1
ATOM 1453 N N . ASP A 1 179 ? 9.490 10.397 -2.377 1.00 81.75 179 ASP A N 1
ATOM 1454 C CA . ASP A 1 179 ? 9.649 11.742 -1.800 1.00 81.75 179 ASP A CA 1
ATOM 1455 C C . ASP A 1 179 ? 8.987 11.972 -0.425 1.00 81.75 179 ASP A C 1
ATOM 1457 O O . ASP A 1 179 ? 8.731 11.032 0.328 1.00 81.75 179 ASP A O 1
ATOM 1461 N N . GLY A 1 180 ? 8.828 13.241 -0.024 1.00 74.19 180 GLY A N 1
ATOM 1462 C CA . GLY A 1 180 ? 8.220 13.658 1.248 1.00 74.19 180 GLY A CA 1
ATOM 1463 C C . GLY A 1 180 ? 9.161 13.865 2.424 1.00 74.19 180 GLY A C 1
ATOM 1464 O O . GLY A 1 180 ? 8.736 14.336 3.481 1.00 74.19 180 GLY A O 1
ATOM 1465 N N . THR A 1 181 ? 10.445 13.550 2.267 1.00 65.31 181 THR A N 1
ATOM 1466 C CA . THR A 1 181 ? 11.443 13.843 3.304 1.00 65.31 181 THR A CA 1
ATOM 1467 C C . THR A 1 181 ? 11.813 15.328 3.288 1.00 65.31 181 THR A C 1
ATOM 1469 O O . THR A 1 181 ? 11.709 16.001 2.267 1.00 65.31 181 THR A O 1
ATOM 1472 N N . LYS A 1 182 ? 12.235 15.873 4.437 1.00 63.78 182 LYS A N 1
ATOM 1473 C CA . LYS A 1 182 ? 12.635 17.292 4.584 1.00 63.78 182 LYS A CA 1
ATOM 1474 C C . LYS A 1 182 ? 11.532 18.318 4.258 1.00 63.78 182 LYS A C 1
ATOM 1476 O O . LYS A 1 182 ? 11.835 19.476 3.983 1.00 63.78 182 LYS A O 1
ATOM 1481 N N . GLY A 1 183 ? 10.261 17.920 4.349 1.00 60.81 183 GLY A N 1
ATOM 1482 C CA . GLY A 1 183 ? 9.115 18.831 4.244 1.00 60.81 183 GLY A CA 1
ATOM 1483 C C . GLY A 1 183 ? 8.688 19.172 2.815 1.00 60.81 183 GLY A C 1
ATOM 1484 O O . GLY A 1 183 ? 8.047 20.204 2.613 1.00 60.81 183 GLY A O 1
ATOM 1485 N N . THR A 1 184 ? 9.034 18.339 1.830 1.00 66.62 184 THR A N 1
ATOM 1486 C CA . THR A 1 184 ? 8.506 18.476 0.466 1.00 66.62 184 THR A CA 1
ATOM 1487 C C . THR A 1 184 ? 7.040 18.017 0.396 1.00 66.62 184 THR A C 1
ATOM 1489 O O . THR A 1 184 ? 6.593 17.164 1.163 1.00 66.62 184 THR A O 1
ATOM 1492 N N . ASN A 1 185 ? 6.260 18.626 -0.502 1.00 69.69 185 ASN A N 1
ATOM 1493 C CA . ASN A 1 185 ? 4.805 18.431 -0.623 1.00 69.69 185 ASN A CA 1
ATOM 1494 C C . ASN A 1 185 ? 4.425 17.595 -1.861 1.00 69.69 185 ASN A C 1
ATOM 1496 O O . ASN A 1 185 ? 3.419 17.857 -2.516 1.00 69.69 185 ASN A O 1
ATOM 1500 N N . ASP A 1 186 ? 5.248 16.619 -2.222 1.00 71.44 186 ASP A N 1
ATOM 1501 C CA . ASP A 1 186 ? 5.209 15.886 -3.495 1.00 71.44 186 ASP A CA 1
ATOM 1502 C C . ASP A 1 186 ? 5.069 14.366 -3.330 1.00 71.44 186 ASP A C 1
ATOM 1504 O O . ASP A 1 186 ? 5.163 13.636 -4.311 1.00 71.44 186 ASP A O 1
ATOM 1508 N N . VAL A 1 187 ? 4.759 13.889 -2.122 1.00 84.50 187 VAL A N 1
ATOM 1509 C CA . VAL A 1 187 ? 4.757 12.458 -1.776 1.00 84.50 187 VAL A CA 1
ATOM 1510 C C . VAL A 1 187 ? 3.769 11.659 -2.621 1.00 84.50 187 VAL A C 1
ATOM 1512 O O . VAL A 1 187 ? 2.559 11.866 -2.508 1.00 84.50 187 VAL A O 1
ATOM 1515 N N . LEU A 1 188 ? 4.265 10.704 -3.405 1.00 89.00 188 LEU A N 1
ATOM 1516 C CA . LEU A 1 188 ? 3.439 9.660 -4.012 1.00 89.00 188 LEU A CA 1
ATOM 1517 C C . LEU A 1 188 ? 3.529 8.413 -3.134 1.00 89.00 188 LEU A C 1
ATOM 1519 O O . LEU A 1 188 ? 4.596 7.815 -3.021 1.00 89.00 188 LEU A O 1
ATOM 1523 N N . GLN A 1 189 ? 2.420 8.010 -2.522 1.00 90.81 189 GLN A N 1
ATOM 1524 C CA . GLN A 1 189 ? 2.408 6.963 -1.505 1.00 90.81 189 GLN A CA 1
ATOM 1525 C C . GLN A 1 189 ? 1.166 6.087 -1.579 1.00 90.81 189 GLN A C 1
ATOM 1527 O O . GLN A 1 189 ? 0.082 6.520 -1.976 1.00 90.81 189 GLN A O 1
ATOM 1532 N N . ALA A 1 190 ? 1.333 4.830 -1.191 1.00 93.19 190 ALA A N 1
ATOM 1533 C CA . ALA A 1 190 ? 0.247 3.871 -1.169 1.00 93.19 190 ALA A CA 1
ATOM 1534 C C . ALA A 1 190 ? 0.491 2.805 -0.101 1.00 93.19 190 ALA A C 1
ATOM 1536 O O . ALA A 1 190 ? 1.625 2.373 0.139 1.00 93.19 190 ALA A O 1
ATOM 1537 N N . GLY A 1 191 ? -0.581 2.361 0.545 1.00 95.06 191 GLY A N 1
ATOM 1538 C CA . GLY A 1 191 ? -0.458 1.433 1.654 1.00 95.06 191 GLY A CA 1
ATOM 1539 C C . GLY A 1 191 ? -1.777 0.913 2.189 1.00 95.06 191 GLY A C 1
ATOM 1540 O O . GLY A 1 191 ? -2.829 1.026 1.563 1.00 95.06 191 GLY A O 1
ATOM 1541 N N . THR A 1 192 ? -1.700 0.333 3.379 1.00 94.56 192 THR A N 1
ATOM 1542 C CA . THR A 1 192 ? -2.856 -0.108 4.158 1.00 94.56 192 THR A CA 1
ATOM 1543 C C . THR A 1 192 ? -3.142 0.903 5.258 1.00 94.56 192 THR A C 1
ATOM 1545 O O . THR A 1 192 ? -2.213 1.407 5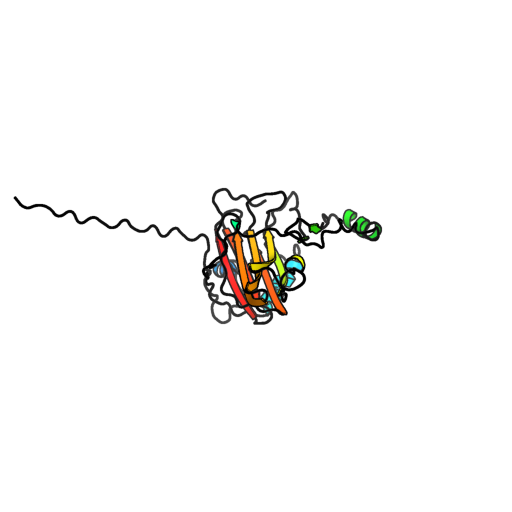.891 1.00 94.56 192 THR A O 1
ATOM 1548 N N . LEU A 1 193 ? -4.420 1.173 5.499 1.00 91.44 193 LEU A N 1
ATOM 1549 C CA . LEU A 1 193 ? -4.931 2.005 6.579 1.00 91.44 193 LEU A CA 1
ATOM 1550 C C . LEU A 1 193 ? -5.768 1.126 7.506 1.00 91.44 193 LEU A C 1
ATOM 1552 O O . LEU A 1 193 ? -6.747 0.509 7.081 1.00 91.44 193 LEU A O 1
ATOM 1556 N N . SER A 1 194 ? -5.378 1.101 8.773 1.00 92.19 194 SER A N 1
ATOM 1557 C CA . SER A 1 194 ? -6.115 0.461 9.856 1.00 92.19 194 SER A CA 1
ATOM 1558 C C . SER A 1 194 ? -6.704 1.542 10.750 1.00 92.19 194 SER A C 1
ATOM 1560 O O . SER A 1 194 ? -6.013 2.499 11.099 1.00 92.19 194 SER A O 1
ATOM 1562 N N . GLN A 1 195 ? -7.965 1.391 11.136 1.00 90.56 195 GLN A N 1
ATOM 1563 C CA . GLN A 1 195 ? -8.651 2.330 12.016 1.00 90.56 195 GLN A CA 1
ATOM 1564 C C . GLN A 1 195 ? -9.378 1.598 13.140 1.00 90.56 195 GLN A C 1
ATOM 1566 O O . GLN A 1 195 ? -9.996 0.558 12.915 1.00 90.56 195 GLN A O 1
ATOM 1571 N N . VAL A 1 196 ? -9.364 2.205 14.325 1.00 92.62 196 VAL A N 1
ATOM 1572 C CA . VAL A 1 196 ? -10.190 1.840 15.478 1.00 92.62 196 VAL A CA 1
ATOM 1573 C C . VAL A 1 196 ? -11.130 2.997 15.801 1.00 92.62 196 VAL A C 1
ATOM 1575 O O . VAL A 1 196 ? -10.694 4.144 15.881 1.00 92.62 196 VAL A O 1
ATOM 1578 N N . THR A 1 197 ? -12.412 2.701 16.006 1.00 92.38 197 THR A N 1
ATOM 1579 C CA . THR A 1 197 ? -13.409 3.663 16.494 1.00 92.38 197 THR A CA 1
ATOM 1580 C C . THR A 1 197 ? -13.736 3.364 17.951 1.00 92.38 197 THR A C 1
ATOM 1582 O O . THR A 1 197 ? -14.058 2.226 18.301 1.00 92.38 197 THR A O 1
ATOM 1585 N N . VAL A 1 198 ? -13.664 4.392 18.793 1.00 94.12 198 VAL A N 1
ATOM 1586 C CA . VAL A 1 198 ? -14.053 4.358 20.205 1.00 94.12 198 VAL A CA 1
ATOM 1587 C C . VAL A 1 198 ? -15.258 5.267 20.404 1.00 94.12 198 VAL A C 1
ATOM 1589 O O . VAL A 1 198 ? -15.252 6.413 19.953 1.00 94.12 198 VAL A O 1
ATOM 1592 N N . SER A 1 199 ? -16.287 4.749 21.070 1.00 94.12 199 SER A N 1
ATOM 1593 C CA . SER A 1 199 ? -17.479 5.510 21.447 1.00 94.12 199 SER A CA 1
ATOM 1594 C C . SER A 1 199 ? -17.991 5.025 22.796 1.00 94.12 199 SER A C 1
ATOM 1596 O O . SER A 1 199 ? -18.075 3.817 23.027 1.00 94.12 199 SER A O 1
ATOM 1598 N N . GLY A 1 200 ? -18.360 5.953 23.679 1.00 93.88 200 GLY A N 1
ATOM 1599 C CA . GLY A 1 200 ? -18.791 5.614 25.035 1.00 93.88 200 GLY A CA 1
ATOM 1600 C C . GLY A 1 200 ? -17.690 4.952 25.868 1.00 93.88 200 GLY A C 1
ATOM 1601 O O . GLY A 1 200 ? -17.995 4.167 26.763 1.00 93.88 200 GLY A O 1
ATOM 1602 N N . GLY A 1 201 ? -16.419 5.225 25.567 1.00 93.44 201 GLY A N 1
ATOM 1603 C CA . GLY A 1 201 ? -15.281 4.661 26.289 1.00 93.44 201 GLY A CA 1
ATOM 1604 C C . GLY A 1 201 ? -14.822 3.274 25.840 1.00 93.44 201 GLY A C 1
ATOM 1605 O O . GLY A 1 201 ? -13.849 2.754 26.390 1.00 93.44 201 GLY A O 1
ATOM 1606 N N . LEU A 1 202 ? -15.495 2.674 24.854 1.00 93.19 202 LEU A N 1
ATOM 1607 C CA . LEU A 1 202 ? -15.260 1.307 24.389 1.00 93.19 202 LEU A CA 1
ATOM 1608 C C . LEU A 1 202 ? -14.943 1.275 22.895 1.00 93.19 202 LEU A C 1
ATOM 1610 O O . LEU A 1 202 ? -15.419 2.109 22.123 1.00 93.19 202 LEU A O 1
ATOM 1614 N N . VAL A 1 203 ? -14.162 0.278 22.475 1.00 94.56 203 VAL A N 1
ATOM 1615 C CA . VAL A 1 203 ? -13.949 -0.005 21.051 1.00 94.56 203 VAL A CA 1
ATOM 1616 C C . VAL A 1 203 ? -15.269 -0.481 20.448 1.00 94.56 203 VAL A C 1
ATOM 1618 O O . VAL A 1 203 ? -15.818 -1.493 20.873 1.00 94.56 203 VAL A O 1
ATOM 1621 N N . THR A 1 204 ? -15.770 0.249 19.455 1.00 95.12 204 THR A N 1
ATOM 1622 C CA . THR A 1 204 ? -17.052 -0.033 18.787 1.00 95.12 204 THR A CA 1
ATOM 1623 C C . THR A 1 204 ? -16.895 -0.509 17.349 1.00 95.12 204 THR A C 1
ATOM 1625 O O . THR A 1 204 ? -17.845 -1.034 16.775 1.00 95.12 204 THR A O 1
ATOM 1628 N N . GLY A 1 205 ? -15.705 -0.378 16.761 1.00 93.00 205 GLY A N 1
ATOM 1629 C CA . GLY A 1 205 ? -15.441 -0.915 15.432 1.00 93.00 205 GLY A CA 1
ATOM 1630 C C . GLY A 1 205 ? -13.983 -0.812 15.013 1.00 93.00 205 GLY A C 1
ATOM 1631 O O . GLY A 1 205 ? -13.244 0.061 15.473 1.00 93.00 205 GLY A O 1
ATOM 1632 N N . THR A 1 206 ? -13.593 -1.693 14.099 1.00 93.44 206 THR A N 1
ATOM 1633 C CA . THR A 1 206 ? -12.308 -1.659 13.402 1.00 93.44 206 THR A CA 1
ATOM 1634 C C . THR A 1 206 ? -12.542 -1.732 11.900 1.00 93.44 206 THR A C 1
ATOM 1636 O O . THR A 1 206 ? -13.459 -2.407 11.433 1.00 93.44 206 THR A O 1
ATOM 1639 N N . THR A 1 207 ? -11.737 -1.003 11.130 1.00 91.50 207 THR A N 1
ATOM 1640 C CA . THR A 1 207 ? -11.816 -1.007 9.664 1.00 91.50 207 THR A CA 1
ATOM 1641 C C . THR A 1 207 ? -10.424 -1.070 9.061 1.00 91.50 207 THR A C 1
ATOM 1643 O O . THR A 1 207 ? -9.515 -0.384 9.529 1.00 91.50 207 THR A O 1
ATOM 1646 N N . TYR A 1 208 ? -10.287 -1.851 7.994 1.00 93.19 208 TYR A N 1
ATOM 1647 C CA . TYR A 1 208 ? -9.041 -2.080 7.273 1.00 93.19 208 TYR A CA 1
ATOM 1648 C C . TYR A 1 208 ? -9.275 -1.801 5.799 1.00 93.19 208 TYR A C 1
ATOM 1650 O O . TYR A 1 208 ? -10.292 -2.208 5.238 1.00 93.19 208 TYR A O 1
ATOM 1658 N N . SER A 1 209 ? -8.362 -1.066 5.181 1.00 92.56 209 SER A N 1
ATOM 1659 C CA . SER A 1 209 ? -8.495 -0.689 3.778 1.00 92.56 209 SER A CA 1
ATOM 1660 C C . SER A 1 209 ? -7.144 -0.429 3.134 1.00 92.56 209 SER A C 1
ATOM 1662 O O . SER A 1 209 ? -6.151 -0.224 3.834 1.00 92.56 209 SER A O 1
ATOM 1664 N N . VAL A 1 210 ? -7.103 -0.415 1.804 1.00 93.12 210 VAL A N 1
ATOM 1665 C CA . VAL A 1 210 ? -5.969 0.146 1.063 1.00 93.12 210 VAL A CA 1
ATOM 1666 C C . VAL A 1 210 ? -6.264 1.585 0.648 1.00 93.12 210 VAL A C 1
ATOM 1668 O O . VAL A 1 210 ? -7.427 1.989 0.536 1.00 93.12 210 VAL A O 1
ATOM 1671 N N . TRP A 1 211 ? -5.209 2.369 0.461 1.00 90.81 211 TRP A N 1
ATOM 1672 C CA . TRP A 1 211 ? -5.294 3.777 0.089 1.00 90.81 211 TRP A CA 1
ATOM 1673 C C . TRP A 1 211 ? -4.107 4.176 -0.784 1.00 90.81 211 TRP A C 1
ATOM 1675 O O . TRP A 1 211 ? -3.003 3.654 -0.635 1.00 90.81 211 TRP A O 1
ATOM 1685 N N . THR A 1 212 ? -4.329 5.135 -1.677 1.00 89.38 212 THR A N 1
ATOM 1686 C CA . THR A 1 212 ? -3.281 5.769 -2.486 1.00 89.38 212 THR A CA 1
ATOM 1687 C C . THR A 1 212 ? -3.432 7.278 -2.381 1.00 89.38 212 THR A C 1
ATOM 1689 O O . THR A 1 212 ? -4.550 7.794 -2.416 1.00 89.38 212 THR A O 1
ATOM 1692 N N . GLU A 1 213 ? -2.315 7.986 -2.285 1.00 86.31 213 GLU A N 1
ATOM 1693 C CA . GLU A 1 213 ? -2.265 9.441 -2.240 1.00 86.31 213 GLU A CA 1
ATOM 1694 C C . GLU A 1 213 ? -1.116 9.950 -3.107 1.00 86.31 213 GLU A C 1
ATOM 1696 O O . GLU A 1 213 ? -0.012 9.408 -3.095 1.00 86.31 213 GLU A O 1
ATOM 1701 N N . TRP A 1 214 ? -1.378 11.054 -3.797 1.00 86.12 214 TRP A N 1
ATOM 1702 C CA . TRP A 1 214 ? -0.339 12.001 -4.157 1.00 86.12 214 TRP A CA 1
ATOM 1703 C C . TRP A 1 214 ? -0.580 13.253 -3.328 1.00 86.12 214 TRP A C 1
ATOM 1705 O O . TRP A 1 214 ? -1.665 13.836 -3.410 1.00 86.12 214 TRP A O 1
ATOM 1715 N N . PHE A 1 215 ? 0.376 13.608 -2.469 1.00 80.56 215 PHE A N 1
ATOM 1716 C CA . PHE A 1 215 ? 0.225 14.675 -1.488 1.00 80.56 215 PHE A CA 1
ATOM 1717 C C . PHE A 1 215 ? -0.327 15.946 -2.144 1.00 80.56 215 PHE A C 1
ATOM 1719 O O . PHE A 1 215 ? 0.155 16.385 -3.182 1.00 80.56 215 PHE A O 1
ATOM 1726 N N . GLY A 1 216 ? -1.360 16.530 -1.535 1.00 74.06 216 GLY A N 1
ATOM 1727 C CA . GLY A 1 216 ? -2.109 17.659 -2.099 1.00 74.06 216 GLY A CA 1
ATOM 1728 C C . GLY A 1 216 ? -3.439 17.256 -2.742 1.00 74.06 216 GLY A C 1
ATOM 1729 O O . GLY A 1 216 ? -4.302 18.115 -2.935 1.00 74.06 216 GLY A O 1
ATOM 1730 N N . LEU A 1 217 ? -3.656 15.963 -2.999 1.00 74.31 217 LEU A N 1
ATOM 1731 C CA . LEU A 1 217 ? -4.956 15.409 -3.375 1.00 74.31 217 LEU A CA 1
ATOM 1732 C C . LEU A 1 217 ? -5.720 14.857 -2.156 1.00 74.31 217 LEU A C 1
ATOM 1734 O O . LEU A 1 217 ? -5.118 14.543 -1.129 1.00 74.31 217 LEU A O 1
ATOM 1738 N N . PRO A 1 218 ? -7.059 14.731 -2.238 1.00 67.56 218 PRO A N 1
ATOM 1739 C CA . PRO A 1 218 ? -7.845 14.079 -1.195 1.00 67.56 218 PRO A CA 1
ATOM 1740 C C . PRO A 1 218 ? -7.434 12.619 -0.978 1.00 67.56 218 PRO A C 1
ATOM 1742 O O . PRO A 1 218 ? -7.123 11.906 -1.931 1.00 67.56 218 PRO A O 1
ATOM 1745 N N . TRP A 1 219 ? -7.520 12.159 0.272 1.00 65.06 219 TRP A N 1
ATOM 1746 C CA . TRP A 1 219 ? -7.413 10.739 0.606 1.00 65.06 219 TRP A CA 1
ATOM 1747 C C . TRP A 1 219 ? -8.613 9.971 0.060 1.00 65.06 219 TRP A C 1
ATOM 1749 O O . TRP A 1 219 ? -9.759 10.373 0.272 1.00 65.06 219 TRP A O 1
ATOM 1759 N N . ILE A 1 220 ? -8.349 8.848 -0.607 1.00 70.00 220 ILE A N 1
ATOM 1760 C CA . ILE A 1 220 ? -9.390 7.979 -1.151 1.00 70.00 220 ILE A CA 1
ATOM 1761 C C . ILE A 1 220 ? -9.124 6.542 -0.733 1.00 70.00 220 ILE A C 1
ATOM 1763 O O . ILE A 1 220 ? -8.027 6.012 -0.917 1.00 70.00 220 ILE A O 1
ATOM 1767 N N . VAL A 1 221 ? -10.165 5.927 -0.177 1.00 77.50 221 VAL A N 1
ATOM 1768 C CA . VAL A 1 221 ? -10.178 4.515 0.189 1.00 77.50 221 VAL A CA 1
ATOM 1769 C C . VAL A 1 221 ? -10.535 3.680 -1.039 1.00 77.50 221 VAL A C 1
ATOM 1771 O O . VAL A 1 221 ? -11.314 4.093 -1.900 1.00 77.50 221 VAL A O 1
ATOM 1774 N N . GLN A 1 222 ? -9.933 2.504 -1.134 1.00 83.44 222 GLN A N 1
ATOM 1775 C CA . GLN A 1 222 ? -9.891 1.694 -2.344 1.00 83.44 222 GLN A CA 1
ATOM 1776 C C . GLN A 1 222 ? -10.453 0.285 -2.103 1.00 83.44 222 GLN A C 1
ATOM 1778 O O . GLN A 1 222 ? -10.472 -0.203 -0.975 1.00 83.44 222 GLN A O 1
ATOM 1783 N N . SER A 1 223 ? -10.933 -0.368 -3.163 1.00 83.44 223 SER A N 1
ATOM 1784 C CA . SER A 1 223 ? -11.797 -1.558 -3.088 1.00 83.44 223 SER A CA 1
ATOM 1785 C C . SER A 1 223 ? -11.130 -2.882 -2.700 1.00 83.44 223 SER A C 1
ATOM 1787 O O . SER A 1 223 ? -11.838 -3.882 -2.590 1.00 83.44 223 SER A O 1
ATOM 1789 N N . LEU A 1 224 ? -9.808 -2.938 -2.497 1.00 91.56 224 LEU A N 1
ATOM 1790 C CA . LEU A 1 224 ? -9.165 -4.202 -2.123 1.00 91.56 224 LEU A CA 1
ATOM 1791 C C . LEU A 1 224 ? -9.508 -4.572 -0.681 1.00 91.56 224 LEU A C 1
ATOM 1793 O O . LEU A 1 224 ? -9.165 -3.843 0.252 1.00 91.56 224 LEU A O 1
ATOM 1797 N N . GLY A 1 225 ? -10.130 -5.738 -0.512 1.00 93.00 225 GLY A N 1
ATOM 1798 C CA . GLY A 1 225 ? -10.349 -6.334 0.797 1.00 93.00 225 GLY A CA 1
ATOM 1799 C C . GLY A 1 225 ? -9.021 -6.695 1.460 1.00 93.00 225 GLY A C 1
ATOM 1800 O O . GLY A 1 225 ? -8.206 -7.430 0.898 1.00 93.00 225 GLY A O 1
ATOM 1801 N N . VAL A 1 226 ? -8.814 -6.176 2.666 1.00 95.38 226 VAL A N 1
ATOM 1802 C CA . VAL A 1 226 ? -7.678 -6.508 3.528 1.00 95.38 226 VAL A CA 1
ATOM 1803 C C . VAL A 1 226 ? -8.178 -6.741 4.946 1.00 95.38 226 VAL A C 1
ATOM 1805 O O . VAL A 1 226 ? -9.058 -6.025 5.422 1.00 95.38 226 VAL A O 1
ATOM 1808 N N . SER A 1 227 ? -7.617 -7.741 5.613 1.00 96.56 227 SER A N 1
ATOM 1809 C CA . SER A 1 227 ? -7.928 -8.099 6.998 1.00 96.56 227 SER A CA 1
ATOM 1810 C C . SER A 1 227 ? -6.648 -8.250 7.822 1.00 96.56 227 SER A C 1
ATOM 1812 O O . SER A 1 227 ? -5.585 -8.501 7.253 1.00 96.56 227 SER A O 1
ATOM 1814 N N . PRO A 1 228 ? -6.708 -8.126 9.160 1.00 97.12 228 PRO A N 1
ATOM 1815 C CA . PRO A 1 228 ? -5.577 -8.440 10.028 1.00 97.12 228 PRO A CA 1
ATOM 1816 C C . PRO A 1 228 ? -5.000 -9.821 9.736 1.00 97.12 228 PRO A C 1
ATOM 1818 O O . PRO A 1 228 ? -5.742 -10.796 9.635 1.00 97.12 228 PRO A O 1
ATOM 1821 N N . GLY A 1 229 ? -3.677 -9.902 9.634 1.00 97.31 229 GLY A N 1
ATOM 1822 C CA . GLY A 1 229 ? -2.972 -11.137 9.297 1.00 97.31 229 GLY A CA 1
ATOM 1823 C C . GLY A 1 229 ? -2.798 -11.383 7.796 1.00 97.31 229 GLY A C 1
ATOM 1824 O O . GLY A 1 229 ? -1.972 -12.222 7.436 1.00 97.31 229 GLY A O 1
ATOM 1825 N N . ASP A 1 230 ? -3.483 -10.643 6.919 1.00 98.25 230 ASP A N 1
ATOM 1826 C CA . ASP A 1 230 ? -3.243 -10.751 5.480 1.00 98.25 230 ASP A CA 1
ATOM 1827 C C . ASP A 1 230 ? -1.832 -10.286 5.123 1.00 98.25 230 ASP A C 1
ATOM 1829 O O . ASP A 1 230 ? -1.350 -9.269 5.628 1.00 98.25 230 ASP A O 1
ATOM 1833 N N . GLN A 1 231 ? -1.176 -11.005 4.213 1.00 97.75 231 GLN A N 1
ATOM 1834 C CA . GLN A 1 231 ? 0.091 -10.569 3.644 1.00 97.75 231 GLN A CA 1
ATOM 1835 C C . GLN A 1 231 ? -0.195 -9.708 2.413 1.00 97.75 231 GLN A C 1
ATOM 1837 O O . GLN A 1 231 ? -0.725 -10.192 1.414 1.00 97.75 231 GLN A O 1
ATOM 1842 N N . VAL A 1 232 ? 0.159 -8.428 2.467 1.00 97.44 232 VAL A N 1
ATOM 1843 C CA . VAL A 1 232 ? -0.080 -7.468 1.384 1.00 97.44 232 VAL A CA 1
ATOM 1844 C C . VAL A 1 232 ? 1.245 -7.072 0.754 1.00 97.44 232 VAL A C 1
ATOM 1846 O O . VAL A 1 232 ? 2.216 -6.771 1.446 1.00 97.44 232 VAL A O 1
ATOM 1849 N N . SER A 1 233 ? 1.273 -7.043 -0.576 1.00 96.56 233 SER A N 1
ATOM 1850 C CA . SER A 1 233 ? 2.311 -6.377 -1.352 1.00 96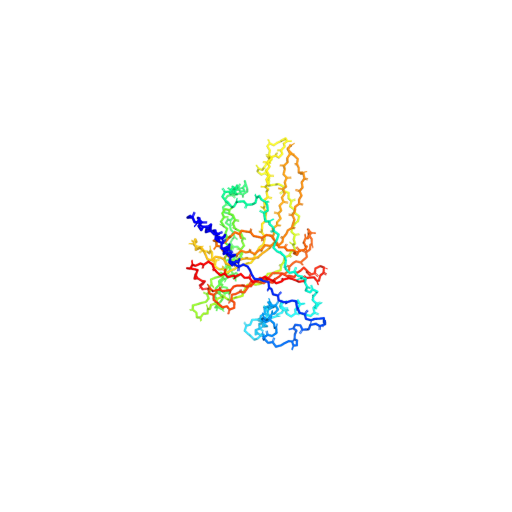.56 233 SER A CA 1
ATOM 1851 C C . SER A 1 233 ? 1.773 -5.084 -1.945 1.00 96.56 233 SER A C 1
ATOM 1853 O O . SER A 1 233 ? 0.684 -5.067 -2.517 1.00 96.56 233 SER A O 1
ATOM 1855 N N . CYS A 1 234 ? 2.556 -4.017 -1.838 1.00 96.38 234 CYS A N 1
ATOM 1856 C CA . CYS A 1 234 ? 2.280 -2.730 -2.457 1.00 96.38 234 CYS A CA 1
ATOM 1857 C C . CYS A 1 234 ? 3.484 -2.308 -3.295 1.00 96.38 234 CYS A C 1
ATOM 1859 O O . CYS A 1 234 ? 4.625 -2.408 -2.841 1.00 96.38 234 CYS A O 1
ATOM 1861 N N . THR A 1 235 ? 3.234 -1.837 -4.513 1.00 95.19 235 THR A N 1
ATOM 1862 C CA . THR A 1 235 ? 4.250 -1.231 -5.375 1.00 95.19 235 THR A CA 1
ATOM 1863 C C . THR A 1 235 ? 3.759 0.122 -5.859 1.00 95.19 235 THR A C 1
ATOM 1865 O O . THR A 1 235 ? 2.724 0.207 -6.519 1.00 95.19 235 THR A O 1
ATOM 1868 N N . VAL A 1 236 ? 4.527 1.164 -5.557 1.00 93.38 236 VAL A N 1
ATOM 1869 C CA . VAL A 1 236 ? 4.333 2.520 -6.067 1.00 93.38 236 VAL A CA 1
ATOM 1870 C C . VAL A 1 236 ? 5.342 2.765 -7.177 1.00 93.38 236 VAL A C 1
ATOM 1872 O O . VAL A 1 236 ? 6.539 2.547 -6.984 1.00 93.38 236 VAL A O 1
ATOM 1875 N N . CYS A 1 237 ? 4.864 3.240 -8.325 1.00 91.19 237 CYS A N 1
ATOM 1876 C CA . CYS A 1 237 ? 5.708 3.638 -9.445 1.00 91.19 237 CYS A CA 1
ATOM 1877 C C . CYS A 1 237 ? 5.363 5.047 -9.924 1.00 91.19 237 CYS A C 1
ATOM 1879 O O . CYS A 1 237 ? 4.194 5.408 -10.005 1.00 91.19 237 CYS A O 1
ATOM 1881 N N . SER A 1 238 ? 6.375 5.786 -10.364 1.00 86.06 238 SER A N 1
ATOM 1882 C CA . SER A 1 238 ? 6.242 7.008 -11.161 1.00 86.06 238 SER A CA 1
ATOM 1883 C C . SER A 1 238 ? 6.771 6.720 -12.579 1.00 86.06 238 SER A C 1
ATOM 1885 O O . SER A 1 238 ? 7.941 6.964 -12.885 1.00 86.06 238 SER A O 1
ATOM 1887 N N . PRO A 1 239 ? 5.960 6.096 -13.461 1.00 73.62 239 PRO A N 1
ATOM 1888 C CA . PRO A 1 239 ? 6.408 5.740 -14.810 1.00 73.62 239 PRO A CA 1
ATOM 1889 C C . PRO A 1 239 ? 6.625 6.961 -15.715 1.00 73.62 239 PRO A C 1
ATOM 1891 O O . PRO A 1 239 ? 7.369 6.863 -16.688 1.00 73.62 239 PRO A O 1
ATOM 1894 N N . PHE A 1 240 ? 5.987 8.092 -15.397 1.00 75.62 240 PHE A N 1
ATOM 1895 C CA . PHE A 1 240 ? 6.039 9.332 -16.174 1.00 75.62 240 PHE A CA 1
ATOM 1896 C C . PHE A 1 240 ? 6.415 10.526 -15.295 1.00 75.62 240 PHE A C 1
ATOM 1898 O O . PHE A 1 240 ? 5.789 11.588 -15.371 1.00 75.62 240 PHE A O 1
ATOM 1905 N N . GLU A 1 241 ? 7.421 10.345 -14.436 1.00 75.12 241 GLU A N 1
ATOM 1906 C CA . GLU A 1 241 ? 7.930 11.418 -13.581 1.00 75.12 241 GLU A CA 1
ATOM 1907 C C . GLU A 1 241 ? 6.802 12.076 -12.774 1.00 75.12 241 GLU A C 1
ATOM 1909 O O . GLU A 1 241 ? 6.045 11.434 -12.043 1.00 75.12 241 GLU A O 1
ATOM 1914 N N . ASN A 1 242 ? 6.658 13.376 -12.958 1.00 75.38 242 ASN A N 1
ATOM 1915 C CA . ASN A 1 242 ? 5.896 14.251 -12.096 1.00 75.38 242 ASN A CA 1
ATOM 1916 C C . ASN A 1 242 ? 4.472 14.428 -12.610 1.00 75.38 242 ASN A C 1
ATOM 1918 O O . ASN A 1 242 ? 3.794 15.364 -12.210 1.00 75.38 242 ASN A O 1
ATOM 1922 N N . THR A 1 243 ? 4.046 13.588 -13.556 1.00 80.38 243 THR A N 1
ATOM 1923 C CA . THR A 1 243 ? 2.749 13.729 -14.227 1.00 80.38 243 THR A CA 1
ATOM 1924 C C . THR A 1 243 ? 1.791 12.607 -13.870 1.00 80.38 243 THR A C 1
ATOM 1926 O O . THR A 1 243 ? 0.594 12.855 -13.743 1.00 80.38 243 THR A O 1
ATOM 1929 N N . HIS A 1 244 ? 2.302 11.389 -13.673 1.00 86.06 244 HIS A N 1
ATOM 1930 C CA . HIS A 1 244 ? 1.467 10.225 -13.422 1.00 86.06 244 HIS A CA 1
ATOM 1931 C C . HIS A 1 244 ? 2.198 9.156 -12.609 1.00 86.06 244 HIS A C 1
ATOM 1933 O O . HIS A 1 244 ? 3.325 8.762 -12.926 1.00 86.06 244 HIS A O 1
ATOM 1939 N N . GLY A 1 245 ? 1.502 8.669 -11.589 1.00 89.38 245 GLY A N 1
ATOM 1940 C CA . GLY A 1 245 ? 1.919 7.624 -10.676 1.00 89.38 245 GLY A CA 1
ATOM 1941 C C . GLY A 1 245 ? 0.952 6.449 -10.722 1.00 89.38 245 GLY A C 1
ATOM 1942 O O . GLY A 1 245 ? -0.209 6.580 -11.111 1.00 89.38 245 GLY A O 1
ATOM 1943 N N . THR A 1 246 ? 1.429 5.282 -10.311 1.00 91.88 246 THR A N 1
ATOM 1944 C CA . THR A 1 246 ? 0.630 4.062 -10.220 1.00 91.88 246 THR A CA 1
ATOM 1945 C C . THR A 1 246 ? 0.873 3.374 -8.890 1.00 91.88 246 THR A C 1
ATOM 1947 O O . THR A 1 246 ? 2.020 3.277 -8.457 1.00 91.88 246 THR A O 1
ATOM 1950 N N . ALA A 1 247 ? -0.180 2.831 -8.293 1.00 93.38 247 ALA A N 1
ATOM 1951 C CA . ALA A 1 247 ? -0.109 1.971 -7.123 1.00 93.38 247 ALA A CA 1
ATOM 1952 C C . ALA A 1 247 ? -0.738 0.614 -7.451 1.00 93.38 247 ALA A C 1
ATOM 1954 O O . ALA A 1 247 ? -1.917 0.540 -7.805 1.00 93.38 247 ALA A O 1
ATOM 1955 N N . MET A 1 248 ? 0.052 -0.450 -7.337 1.00 94.75 248 MET A N 1
ATOM 1956 C CA . MET A 1 248 ? -0.418 -1.830 -7.426 1.00 94.75 248 MET A CA 1
ATOM 1957 C C . MET A 1 248 ? -0.450 -2.436 -6.030 1.00 94.75 248 MET A C 1
ATOM 1959 O O . MET A 1 248 ? 0.575 -2.485 -5.347 1.00 94.75 248 MET A O 1
ATOM 1963 N N . PHE A 1 249 ? -1.608 -2.962 -5.648 1.00 96.44 249 PHE A N 1
ATOM 1964 C CA . PHE A 1 249 ? -1.775 -3.772 -4.451 1.00 96.44 249 PHE A CA 1
ATOM 1965 C C . PHE A 1 249 ? -1.999 -5.224 -4.833 1.00 96.44 249 PHE A C 1
ATOM 1967 O O . PHE A 1 249 ? -2.697 -5.522 -5.801 1.00 96.44 249 PHE A O 1
ATOM 1974 N N . THR A 1 250 ? -1.438 -6.132 -4.046 1.00 97.12 250 THR A N 1
ATOM 1975 C CA . THR A 1 250 ? -1.765 -7.556 -4.093 1.00 97.12 250 THR A CA 1
ATOM 1976 C C . THR A 1 250 ? -1.945 -8.070 -2.679 1.00 97.12 250 THR A C 1
ATOM 1978 O O . THR A 1 250 ? -0.999 -8.045 -1.894 1.00 97.12 250 THR A O 1
ATOM 1981 N N . ASN A 1 251 ? -3.137 -8.561 -2.357 1.00 97.69 251 ASN A N 1
ATOM 1982 C CA . ASN A 1 251 ? -3.340 -9.363 -1.161 1.00 97.69 251 ASN A CA 1
ATOM 1983 C C . ASN A 1 251 ? -2.859 -10.783 -1.486 1.00 97.69 251 ASN A C 1
ATOM 1985 O O . ASN A 1 251 ? -3.495 -11.520 -2.239 1.00 97.69 251 ASN A O 1
ATOM 1989 N N . LEU A 1 252 ? -1.682 -11.144 -0.981 1.00 96.69 252 LEU A N 1
ATOM 1990 C CA . LEU A 1 252 ? -1.044 -12.432 -1.241 1.00 96.69 252 LEU A CA 1
ATOM 1991 C C . LEU A 1 252 ? -1.806 -13.580 -0.570 1.00 96.69 252 LEU A C 1
ATOM 1993 O O . LEU A 1 252 ? -1.740 -14.701 -1.077 1.00 96.69 252 LEU A O 1
ATOM 1997 N N . THR A 1 253 ? -2.557 -13.308 0.503 1.00 97.44 253 THR A N 1
ATOM 1998 C CA . THR A 1 253 ? -3.414 -14.293 1.179 1.00 97.44 253 THR A CA 1
ATOM 1999 C C . THR A 1 253 ? -4.615 -14.671 0.316 1.00 97.44 253 THR A C 1
ATOM 2001 O O . THR A 1 253 ? -4.849 -15.856 0.088 1.00 97.44 253 THR A O 1
ATOM 2004 N N . THR A 1 254 ? -5.347 -13.684 -0.213 1.00 96.94 254 THR A N 1
ATOM 2005 C CA . THR A 1 254 ? -6.523 -13.930 -1.075 1.00 96.94 254 THR A CA 1
ATOM 2006 C C . THR A 1 254 ? -6.164 -14.133 -2.550 1.00 96.94 254 THR A C 1
ATOM 2008 O O . THR A 1 254 ? -6.989 -14.594 -3.335 1.00 96.94 254 THR A O 1
ATOM 2011 N N . ASN A 1 255 ? -4.918 -13.829 -2.924 1.00 96.62 255 ASN A N 1
ATOM 2012 C CA . ASN A 1 255 ? -4.409 -13.811 -4.294 1.00 96.62 255 ASN A CA 1
ATOM 2013 C C . ASN A 1 255 ? -5.183 -12.859 -5.226 1.00 96.62 255 ASN A C 1
ATOM 2015 O O . ASN A 1 255 ? -5.411 -13.162 -6.400 1.00 96.62 255 ASN A O 1
ATOM 2019 N N . GLU A 1 256 ? -5.581 -11.701 -4.704 1.00 96.31 256 GLU A N 1
ATOM 2020 C CA . GLU A 1 256 ? -6.276 -10.650 -5.450 1.00 96.31 256 GLU A CA 1
ATOM 2021 C C . GLU A 1 256 ? -5.371 -9.436 -5.648 1.00 96.31 256 GLU A C 1
ATOM 2023 O O . GLU A 1 256 ? -4.663 -9.023 -4.726 1.00 96.31 256 GLU A O 1
ATOM 2028 N N . SER A 1 257 ? -5.419 -8.841 -6.840 1.00 95.50 257 SER A N 1
ATOM 2029 C CA . SER A 1 257 ? -4.660 -7.633 -7.173 1.00 95.50 257 SER A CA 1
ATOM 2030 C C . SER A 1 257 ? -5.558 -6.521 -7.681 1.00 95.50 257 SER A C 1
ATOM 2032 O O . SER A 1 257 ? -6.537 -6.762 -8.385 1.00 95.50 257 SER A O 1
ATOM 2034 N N . VAL A 1 258 ? -5.176 -5.283 -7.390 1.00 94.31 258 VAL A N 1
ATOM 2035 C CA . VAL A 1 258 ? -5.832 -4.091 -7.928 1.00 94.31 258 VAL A CA 1
ATOM 2036 C C . VAL A 1 258 ? -4.802 -3.011 -8.227 1.00 94.31 258 VAL A C 1
ATOM 2038 O O . VAL A 1 258 ? -3.828 -2.851 -7.490 1.00 94.31 258 VAL A O 1
ATOM 2041 N N . ASN A 1 259 ? -5.039 -2.264 -9.303 1.00 93.31 259 ASN A N 1
ATOM 2042 C CA . ASN A 1 259 ? -4.136 -1.226 -9.783 1.00 93.31 259 ASN A CA 1
ATOM 2043 C C . ASN A 1 259 ? -4.867 0.109 -9.878 1.00 93.31 259 ASN A C 1
ATOM 2045 O O . ASN A 1 259 ? -5.955 0.198 -10.452 1.00 93.31 259 ASN A O 1
ATOM 2049 N N . TYR A 1 260 ? -4.225 1.155 -9.372 1.00 90.69 260 TYR A N 1
ATOM 2050 C CA . TYR A 1 260 ? -4.732 2.520 -9.381 1.00 90.69 260 TYR A CA 1
ATOM 2051 C C . TYR A 1 260 ? -3.730 3.441 -10.059 1.00 90.69 260 TYR A C 1
ATOM 2053 O O . TYR A 1 260 ? -2.534 3.366 -9.786 1.00 90.69 260 TYR A O 1
ATOM 2061 N N . GLY A 1 261 ? -4.215 4.307 -10.945 1.00 90.38 261 GLY A N 1
ATOM 2062 C CA . GLY A 1 261 ? -3.434 5.416 -11.485 1.00 90.38 261 GLY A CA 1
ATOM 2063 C C . GLY A 1 261 ? -3.781 6.705 -10.752 1.00 90.38 261 GLY A C 1
ATOM 2064 O O . GLY A 1 261 ? -4.908 6.860 -10.273 1.00 90.38 261 GLY A O 1
ATOM 2065 N N . ILE A 1 262 ? -2.838 7.633 -10.678 1.00 88.25 262 ILE A N 1
ATOM 2066 C CA . ILE A 1 262 ? -3.040 8.944 -10.064 1.00 88.25 262 ILE A CA 1
ATOM 2067 C C . ILE A 1 262 ? -2.205 9.995 -10.793 1.00 88.25 262 ILE A C 1
ATOM 2069 O O . ILE A 1 262 ? -0.992 9.856 -10.932 1.00 88.25 262 ILE A O 1
ATOM 2073 N N . ASP A 1 263 ? -2.867 11.031 -11.295 1.00 88.62 263 ASP A N 1
ATOM 2074 C CA . ASP A 1 263 ? -2.206 12.192 -11.886 1.00 88.62 263 ASP A CA 1
ATOM 2075 C C . ASP A 1 263 ? -1.704 13.116 -10.774 1.00 88.62 263 ASP A C 1
ATOM 2077 O O . ASP A 1 263 ? -2.366 13.283 -9.743 1.00 88.62 263 ASP A O 1
ATOM 2081 N N . ALA A 1 264 ? -0.546 13.731 -10.990 1.00 84.50 264 ALA A N 1
ATOM 2082 C CA . ALA A 1 264 ? 0.043 14.628 -10.008 1.00 84.50 264 ALA A CA 1
ATOM 2083 C C . ALA A 1 264 ? -0.759 15.934 -9.854 1.00 84.50 264 ALA A C 1
ATOM 2085 O O . ALA A 1 264 ? -1.321 16.442 -10.833 1.00 84.50 264 ALA A O 1
ATOM 2086 N N . PRO A 1 265 ? -0.774 16.541 -8.654 1.00 81.12 265 PRO A N 1
ATOM 2087 C CA . PRO A 1 265 ? -1.125 17.946 -8.502 1.00 81.12 265 PRO A CA 1
ATOM 2088 C C . PRO A 1 265 ? -0.304 18.860 -9.423 1.00 81.12 265 PRO A C 1
ATOM 2090 O O . PRO A 1 265 ? 0.835 18.576 -9.793 1.00 81.12 265 PRO A O 1
ATOM 2093 N N . ALA A 1 266 ? -0.861 20.026 -9.750 1.00 76.00 266 ALA A N 1
ATOM 2094 C CA . ALA A 1 266 ? -0.109 21.038 -10.482 1.00 76.00 266 ALA A CA 1
ATOM 2095 C C . ALA A 1 266 ? 1.107 21.507 -9.658 1.00 76.00 266 ALA A C 1
ATOM 2097 O O . ALA A 1 266 ? 0.956 21.899 -8.503 1.00 76.00 266 ALA A O 1
ATOM 2098 N N . GLY A 1 267 ? 2.297 21.505 -10.270 1.00 70.75 267 GLY A N 1
ATOM 2099 C CA . GLY A 1 267 ? 3.543 21.963 -9.640 1.00 70.75 267 GLY A CA 1
ATOM 2100 C C . GLY A 1 267 ? 4.338 20.888 -8.889 1.00 70.75 267 GLY A C 1
ATOM 2101 O O . GLY A 1 267 ? 5.381 21.205 -8.323 1.00 70.75 267 GLY A O 1
ATOM 2102 N N . THR A 1 268 ? 3.890 19.631 -8.893 1.00 73.31 268 THR A N 1
ATOM 2103 C CA . THR A 1 268 ? 4.645 18.510 -8.319 1.00 73.31 268 THR A CA 1
ATOM 2104 C C . THR A 1 268 ? 5.980 18.306 -9.035 1.00 73.31 268 THR A C 1
ATOM 2106 O O . THR A 1 268 ? 6.048 18.372 -10.261 1.00 73.31 268 THR A O 1
ATOM 2109 N N . THR A 1 269 ? 7.038 18.026 -8.269 1.00 70.88 269 THR A N 1
ATOM 2110 C CA . THR A 1 269 ? 8.357 17.658 -8.799 1.00 70.88 269 THR A CA 1
ATOM 2111 C C . THR A 1 269 ? 8.942 16.519 -7.971 1.00 70.88 269 THR A C 1
ATOM 2113 O O . THR A 1 269 ? 9.522 16.785 -6.931 1.00 70.88 269 THR A O 1
ATOM 2116 N N . LEU A 1 270 ? 8.793 15.269 -8.416 1.00 64.62 270 LEU A N 1
ATOM 2117 C CA . LEU A 1 270 ? 9.471 14.141 -7.782 1.00 64.62 270 LEU A CA 1
ATOM 2118 C C . LEU A 1 270 ? 10.978 14.199 -8.055 1.00 64.62 270 LEU A C 1
ATOM 2120 O O . LEU A 1 270 ? 11.395 14.598 -9.152 1.00 64.62 270 LEU A O 1
ATOM 2124 N N . SER A 1 271 ? 11.781 13.807 -7.065 1.00 57.09 271 SER A N 1
ATOM 2125 C CA . SER A 1 271 ? 13.243 13.987 -7.064 1.00 57.09 271 SER A CA 1
ATOM 2126 C C . SER A 1 271 ? 14.040 12.752 -7.476 1.00 57.09 271 SER A C 1
ATOM 2128 O O . SER A 1 271 ? 13.807 11.633 -6.971 1.00 57.09 271 SER A O 1
#